Protein AF-A0A9X9S2Z8-F1 (afdb_monomer_lite)

Radius of gyration: 34.03 Å; chains: 1; bounding box: 82×49×113 Å

Secondary structure (DSSP, 8-state):
---------------------TTS-HHHHHHHHHHHHHHHHHHHHHHHHHHHHHHHHHHHHHHHHHHHHHHHHHHHHHHHHHHHHTT-SS--HHHHHHHHHHHHHHHHHHHHHHHHHHHHHHHHHHHHHHHHHHHHHHHTTTTT---TTTT-TTT-S-GGG-GGGTT--S----HHHHHHHHHHHHHHHHHHHHHHHHHHHHHHHHHHHHHHHHHHHHHHHHHH-

Structure (mmCIF, N/CA/C/O backbone):
data_AF-A0A9X9S2Z8-F1
#
_entry.id   AF-A0A9X9S2Z8-F1
#
loop_
_atom_site.group_PDB
_atom_site.id
_atom_site.type_symbol
_atom_site.label_atom_id
_atom_site.label_alt_id
_atom_site.label_comp_id
_atom_site.label_asym_id
_atom_site.label_entity_id
_atom_site.label_seq_id
_atom_site.pdbx_PDB_ins_code
_atom_site.Cartn_x
_atom_site.Cartn_y
_atom_site.Cartn_z
_atom_site.occupancy
_atom_site.B_iso_or_equiv
_atom_site.auth_seq_id
_atom_site.auth_comp_id
_atom_site.auth_asym_id
_atom_site.auth_atom_id
_atom_site.pdbx_PDB_model_num
ATOM 1 N N . MET A 1 1 ? -7.105 -31.505 -37.040 1.00 47.00 1 MET A N 1
ATOM 2 C CA . MET A 1 1 ? -7.197 -30.198 -37.727 1.00 47.00 1 MET A CA 1
ATOM 3 C C . MET A 1 1 ? -5.803 -29.619 -37.646 1.00 47.00 1 MET A C 1
ATOM 5 O O . MET A 1 1 ? -5.491 -28.872 -36.733 1.00 47.00 1 MET A O 1
ATOM 9 N N . ASP A 1 2 ? -4.960 -30.109 -38.546 1.00 48.25 2 ASP A N 1
ATOM 10 C CA . ASP A 1 2 ? -3.537 -29.812 -38.660 1.00 48.25 2 ASP A CA 1
ATOM 11 C C . ASP A 1 2 ? -3.385 -28.970 -39.917 1.00 48.25 2 ASP A C 1
ATOM 13 O O . ASP A 1 2 ? -3.722 -29.467 -40.989 1.00 48.25 2 ASP A O 1
ATOM 17 N N . ASN A 1 3 ? -2.986 -27.701 -39.797 1.00 45.53 3 ASN A N 1
ATOM 18 C CA . ASN A 1 3 ? -2.681 -26.850 -40.953 1.00 45.53 3 ASN A CA 1
ATOM 19 C C . ASN A 1 3 ? -2.000 -25.527 -40.550 1.00 45.53 3 ASN A C 1
ATOM 21 O O . ASN A 1 3 ? -2.479 -24.468 -40.920 1.00 45.53 3 ASN A O 1
ATOM 25 N N . GLU A 1 4 ? -0.869 -25.557 -39.839 1.00 45.44 4 GLU A N 1
ATOM 26 C CA . GLU A 1 4 ? -0.003 -24.364 -39.699 1.00 45.44 4 GLU A CA 1
ATOM 27 C C . GLU A 1 4 ? 1.489 -24.739 -39.668 1.00 45.44 4 GLU A C 1
ATOM 29 O O . GLU A 1 4 ? 2.222 -24.461 -38.725 1.00 45.44 4 GLU A O 1
ATOM 34 N N . SER A 1 5 ? 1.969 -25.404 -40.721 1.00 52.06 5 SER A N 1
ATOM 35 C CA . SER A 1 5 ? 3.407 -25.625 -40.931 1.00 52.06 5 SER A CA 1
ATOM 36 C C . SER A 1 5 ? 3.781 -25.492 -42.404 1.00 52.06 5 SER A C 1
ATOM 38 O O . SER A 1 5 ? 4.117 -26.467 -43.066 1.00 52.06 5 SER A O 1
ATOM 40 N N . LYS A 1 6 ? 3.685 -24.277 -42.960 1.00 51.69 6 LYS A N 1
ATOM 41 C CA . LYS A 1 6 ? 4.216 -23.957 -44.301 1.00 51.69 6 LYS A CA 1
ATOM 42 C C . LYS A 1 6 ? 4.227 -22.448 -44.552 1.00 51.69 6 LYS A C 1
ATOM 44 O O . LYS A 1 6 ? 3.388 -21.943 -45.284 1.00 51.69 6 LYS A O 1
ATOM 49 N N . GLN A 1 7 ? 5.187 -21.731 -43.969 1.00 44.47 7 GLN A N 1
ATOM 50 C CA . GLN A 1 7 ? 5.555 -20.391 -44.452 1.00 44.47 7 GLN A CA 1
ATOM 51 C C . GLN A 1 7 ? 6.954 -19.960 -43.985 1.00 44.47 7 GLN A C 1
ATOM 53 O O . GLN A 1 7 ? 7.169 -18.858 -43.503 1.00 44.47 7 GLN A O 1
ATOM 58 N N . GLU A 1 8 ? 7.938 -20.842 -44.155 1.00 46.03 8 GLU A N 1
ATOM 59 C CA . GLU A 1 8 ? 9.342 -20.511 -43.910 1.00 46.03 8 GLU A CA 1
ATOM 60 C C . GLU A 1 8 ? 10.192 -21.163 -45.007 1.00 46.03 8 GLU A C 1
ATOM 62 O O . GLU A 1 8 ? 10.616 -22.308 -44.875 1.00 46.03 8 GLU A O 1
ATOM 67 N N . LYS A 1 9 ? 10.298 -20.486 -46.164 1.00 50.69 9 LYS A N 1
ATOM 68 C CA . LYS A 1 9 ? 11.282 -20.713 -47.249 1.00 50.69 9 LYS A CA 1
ATOM 69 C C . LYS A 1 9 ? 10.928 -19.857 -48.472 1.00 50.69 9 LYS A C 1
ATOM 71 O O . LYS A 1 9 ? 10.283 -20.360 -49.383 1.00 50.69 9 LYS A O 1
ATOM 76 N N . SER A 1 10 ? 11.358 -18.592 -48.510 1.00 49.72 10 SER A N 1
ATOM 77 C CA . SER A 1 10 ? 11.636 -17.875 -49.776 1.00 49.72 10 SER A CA 1
ATOM 78 C C . SER A 1 10 ? 12.096 -16.430 -49.539 1.00 49.72 10 SER A C 1
ATOM 80 O O . SER A 1 10 ? 11.344 -15.500 -49.821 1.00 49.72 10 SER A O 1
ATOM 82 N N . THR A 1 11 ? 13.307 -16.195 -49.021 1.00 42.44 11 THR A N 1
ATOM 83 C CA . THR A 1 11 ? 13.980 -14.884 -49.205 1.00 42.44 11 THR A CA 1
ATOM 84 C C . THR A 1 11 ? 15.477 -14.952 -48.892 1.00 42.44 11 THR A C 1
ATOM 86 O O . THR A 1 11 ? 15.975 -14.272 -48.007 1.00 42.44 11 THR A O 1
ATOM 89 N N . ILE A 1 12 ? 16.217 -15.804 -49.605 1.00 47.66 12 ILE A N 1
ATOM 90 C CA . ILE A 1 12 ? 17.680 -15.679 -49.705 1.00 47.66 12 ILE A CA 1
ATOM 91 C C . ILE A 1 12 ? 18.062 -16.024 -51.144 1.00 47.66 12 ILE A C 1
ATOM 93 O O . ILE A 1 12 ? 18.226 -17.196 -51.464 1.00 47.66 12 ILE A O 1
ATOM 97 N N . GLN A 1 13 ? 18.108 -15.011 -52.010 1.00 47.75 13 GLN A N 1
ATOM 98 C CA . GLN A 1 13 ? 18.817 -14.990 -53.298 1.00 47.75 13 GLN A CA 1
ATOM 99 C C . GLN A 1 13 ? 18.667 -13.583 -53.900 1.00 47.75 13 GLN A C 1
ATOM 101 O O . GLN A 1 13 ? 17.544 -13.197 -54.198 1.00 47.75 13 GLN A O 1
ATOM 106 N N . LEU A 1 14 ? 19.793 -12.865 -53.999 1.00 39.81 14 LEU A N 1
ATOM 107 C CA . LEU A 1 14 ? 20.109 -11.521 -54.540 1.00 39.81 14 LEU A CA 1
ATOM 108 C C . LEU A 1 14 ? 21.011 -10.876 -53.463 1.00 39.81 14 LEU A C 1
ATOM 110 O O . LEU A 1 14 ? 20.556 -10.675 -52.345 1.00 39.81 14 LEU A O 1
ATOM 114 N N . ASP A 1 15 ? 22.311 -10.646 -53.618 1.00 41.38 15 ASP A N 1
ATOM 115 C CA . ASP A 1 15 ? 23.074 -10.249 -54.795 1.00 41.38 15 ASP A CA 1
ATOM 116 C C . ASP A 1 15 ? 24.540 -10.705 -54.663 1.00 41.38 15 ASP A C 1
ATOM 118 O O . ASP A 1 15 ? 25.293 -10.205 -53.827 1.00 41.38 15 ASP A O 1
ATOM 122 N N . GLU A 1 16 ? 24.963 -11.626 -55.528 1.00 45.56 16 GLU A N 1
ATOM 123 C CA . GLU A 1 16 ? 26.367 -11.812 -55.903 1.00 45.56 16 GLU A CA 1
ATOM 124 C C . GLU A 1 16 ? 26.582 -11.064 -57.218 1.00 45.56 16 GLU A C 1
ATOM 126 O O . GLU A 1 16 ? 26.285 -11.599 -58.282 1.00 45.56 16 GLU A O 1
ATOM 131 N N . ASN A 1 17 ? 27.035 -9.812 -57.153 1.00 48.28 17 ASN A N 1
ATOM 132 C CA . ASN A 1 17 ? 27.810 -9.169 -58.220 1.00 48.28 17 ASN A CA 1
ATOM 133 C C . ASN A 1 17 ? 28.131 -7.732 -57.829 1.00 48.28 17 ASN A C 1
ATOM 135 O O . ASN A 1 17 ? 27.389 -6.836 -58.196 1.00 48.28 17 ASN A O 1
ATOM 139 N N . LEU A 1 18 ? 29.239 -7.512 -57.121 1.00 40.69 18 LEU A N 1
ATOM 140 C CA . LEU A 1 18 ? 29.988 -6.249 -57.133 1.00 40.69 18 LEU A CA 1
ATOM 141 C C . LEU A 1 18 ? 31.383 -6.506 -56.524 1.00 40.69 18 LEU A C 1
ATOM 143 O O . LEU A 1 18 ? 31.675 -6.136 -55.392 1.00 40.69 18 LEU A O 1
ATOM 147 N N . MET A 1 19 ? 32.260 -7.154 -57.292 1.00 38.62 19 MET A N 1
ATOM 148 C CA . MET A 1 19 ? 33.712 -7.040 -57.119 1.00 38.62 19 MET A CA 1
ATOM 149 C C . MET A 1 19 ? 34.302 -6.480 -58.409 1.00 38.62 19 MET A C 1
ATOM 151 O O . MET A 1 19 ? 34.213 -7.123 -59.451 1.00 38.62 19 MET A O 1
ATOM 155 N N . ASN A 1 20 ? 34.871 -5.275 -58.328 1.00 43.66 20 ASN A N 1
ATOM 156 C CA . ASN A 1 20 ? 36.088 -4.879 -59.045 1.00 43.66 20 ASN A CA 1
ATOM 157 C C . ASN A 1 20 ? 36.453 -3.433 -58.684 1.00 43.66 20 ASN A C 1
ATOM 159 O O . ASN A 1 20 ? 36.027 -2.496 -59.356 1.00 43.66 20 ASN A O 1
ATOM 163 N N . ASN A 1 21 ? 37.247 -3.249 -57.621 1.00 43.00 21 ASN A N 1
ATOM 164 C CA . ASN A 1 21 ? 38.072 -2.044 -57.448 1.00 43.00 21 ASN A CA 1
ATOM 165 C C . ASN A 1 21 ? 39.192 -2.246 -56.399 1.00 43.00 21 ASN A C 1
ATOM 167 O O . ASN A 1 21 ? 39.299 -1.514 -55.418 1.00 43.00 21 ASN A O 1
ATOM 171 N N . ASP A 1 22 ? 40.044 -3.257 -56.600 1.00 52.00 22 ASP A N 1
ATOM 172 C CA . ASP A 1 22 ? 40.926 -3.787 -55.541 1.00 52.00 22 ASP A CA 1
ATOM 173 C C . ASP A 1 22 ? 42.343 -3.202 -55.437 1.00 52.00 22 ASP A C 1
ATOM 175 O O . ASP A 1 22 ? 43.138 -3.686 -54.633 1.00 52.00 22 ASP A O 1
ATOM 179 N N . TYR A 1 23 ? 42.702 -2.143 -56.167 1.00 44.31 23 TYR A N 1
ATOM 180 C CA . TYR A 1 23 ? 44.107 -1.686 -56.157 1.00 44.31 23 TYR A CA 1
ATOM 181 C C . TYR A 1 23 ? 44.385 -0.250 -55.706 1.00 44.31 23 TYR A C 1
ATOM 183 O O . TYR A 1 23 ? 45.540 0.165 -55.714 1.00 44.31 23 TYR A O 1
ATOM 191 N N . PHE A 1 24 ? 43.388 0.467 -55.177 1.00 43.38 24 PHE A N 1
ATOM 192 C CA . PHE A 1 24 ? 43.613 1.769 -54.519 1.00 43.38 24 PHE A CA 1
ATOM 193 C C . PHE A 1 24 ? 43.073 1.881 -53.083 1.00 43.38 24 PHE A C 1
ATOM 195 O O . PHE A 1 24 ? 43.218 2.930 -52.459 1.00 43.38 24 PHE A O 1
ATOM 202 N N . GLN A 1 25 ? 42.493 0.815 -52.519 1.00 46.91 25 GLN A N 1
ATOM 203 C CA . GLN A 1 25 ? 41.881 0.866 -51.188 1.00 46.91 25 GLN A CA 1
ATOM 204 C C . GLN A 1 25 ? 42.727 0.278 -50.042 1.00 46.91 25 GLN A C 1
ATOM 206 O O . GLN A 1 25 ? 42.375 0.486 -48.886 1.00 46.91 25 GLN A O 1
ATOM 211 N N . ASN A 1 26 ? 43.847 -0.407 -50.282 1.00 46.69 26 ASN A N 1
ATOM 212 C CA . ASN A 1 26 ? 44.437 -1.267 -49.240 1.00 46.69 26 ASN A CA 1
ATOM 213 C C . ASN A 1 26 ? 45.046 -0.539 -48.018 1.00 46.69 26 ASN A C 1
ATOM 215 O O . ASN A 1 26 ? 45.001 -1.092 -46.918 1.00 46.69 26 ASN A O 1
ATOM 219 N N . ASP A 1 27 ? 45.487 0.718 -48.140 1.00 46.50 27 ASP A N 1
ATOM 220 C CA . ASP A 1 27 ? 45.980 1.493 -46.983 1.00 46.50 27 ASP A CA 1
ATOM 221 C C . ASP A 1 27 ? 44.885 2.316 -46.275 1.00 46.50 27 ASP A C 1
ATOM 223 O O . ASP A 1 27 ? 44.984 2.591 -45.076 1.00 46.50 27 ASP A O 1
ATOM 227 N N . LEU A 1 28 ? 43.779 2.625 -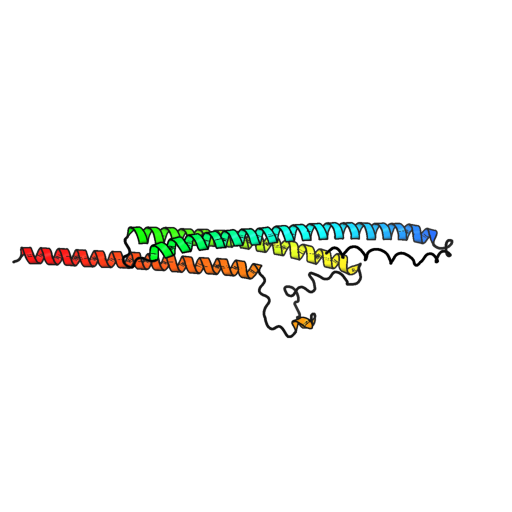46.964 1.00 47.78 28 LEU A N 1
ATOM 228 C CA . LEU A 1 28 ? 42.570 3.181 -46.341 1.00 47.78 28 LEU A CA 1
ATOM 229 C C . LEU A 1 28 ? 41.717 2.083 -45.690 1.00 47.78 28 LEU A C 1
ATOM 231 O O . LEU A 1 28 ? 41.154 2.320 -44.627 1.00 47.78 28 LEU A O 1
ATOM 235 N N . ILE A 1 29 ? 4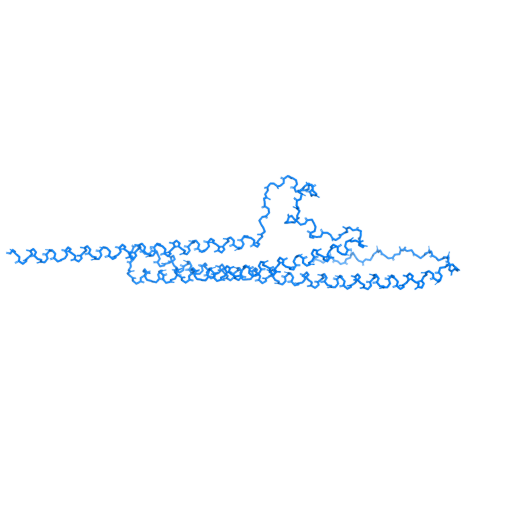1.682 0.865 -46.242 1.00 49.81 29 ILE A N 1
ATOM 236 C CA . ILE A 1 29 ? 41.010 -0.309 -45.664 1.00 49.81 29 ILE A CA 1
ATOM 237 C C . ILE A 1 29 ? 41.694 -0.742 -44.372 1.00 49.81 29 ILE A C 1
ATOM 239 O O . ILE A 1 29 ? 41.006 -1.151 -43.448 1.00 49.81 29 ILE A O 1
ATOM 243 N N . LYS A 1 30 ? 43.018 -0.639 -44.227 1.00 47.28 30 LYS A N 1
ATOM 244 C CA . LYS A 1 30 ? 43.685 -1.071 -42.983 1.00 47.28 30 LYS A CA 1
ATOM 245 C C . LYS A 1 30 ? 43.417 -0.141 -41.793 1.00 47.28 30 LYS A C 1
ATOM 247 O O . LYS A 1 30 ? 43.288 -0.612 -40.666 1.00 47.28 30 LYS A O 1
ATOM 252 N N . ASN A 1 31 ? 43.266 1.162 -42.042 1.00 45.75 31 ASN A N 1
ATOM 253 C CA . ASN A 1 31 ? 42.862 2.122 -41.011 1.00 45.75 31 ASN A CA 1
ATOM 254 C C . ASN A 1 31 ? 41.336 2.161 -40.821 1.00 45.75 31 ASN A C 1
ATOM 256 O O . ASN A 1 31 ? 40.876 2.218 -39.682 1.00 45.75 31 ASN A O 1
ATOM 260 N N . ASN A 1 32 ? 40.545 2.024 -41.892 1.00 46.62 32 ASN A N 1
ATOM 261 C CA . ASN A 1 32 ? 39.085 1.940 -41.798 1.00 46.62 32 ASN A CA 1
ATOM 262 C C . ASN A 1 32 ? 38.604 0.611 -41.208 1.00 46.62 32 ASN A C 1
ATOM 264 O O . ASN A 1 32 ? 37.661 0.637 -40.438 1.00 46.62 32 ASN A O 1
ATOM 268 N N . SER A 1 33 ? 39.253 -0.528 -41.466 1.00 52.69 33 SER A N 1
ATOM 269 C CA . SER A 1 33 ? 38.910 -1.815 -40.828 1.00 52.69 33 SER A CA 1
ATOM 270 C C . SER A 1 33 ? 39.125 -1.758 -39.322 1.00 52.69 33 SER A C 1
ATOM 272 O O . SER A 1 33 ? 38.253 -2.174 -38.574 1.00 52.69 33 SER A O 1
ATOM 274 N N . LYS A 1 34 ? 40.213 -1.133 -38.856 1.00 54.53 34 LYS A N 1
ATOM 275 C CA . LYS A 1 34 ? 40.450 -0.936 -37.421 1.00 54.53 34 LYS A CA 1
ATOM 276 C C . LYS A 1 34 ? 39.435 0.028 -36.790 1.00 54.53 34 LYS A C 1
ATOM 278 O O . LYS A 1 34 ? 39.007 -0.199 -35.664 1.00 54.53 34 LYS A O 1
ATOM 283 N N . ILE A 1 35 ? 39.020 1.083 -37.498 1.00 58.78 35 ILE A N 1
ATOM 284 C CA . ILE A 1 35 ? 37.979 2.023 -37.036 1.00 58.78 35 ILE A CA 1
ATOM 285 C C . ILE A 1 35 ? 36.582 1.370 -37.052 1.00 58.78 35 ILE A C 1
ATOM 287 O O . ILE A 1 35 ? 35.794 1.601 -36.135 1.00 58.78 35 ILE A O 1
ATOM 291 N N . VAL A 1 36 ? 36.286 0.528 -38.046 1.00 59.25 36 VAL A N 1
ATOM 292 C CA . VAL A 1 36 ? 35.045 -0.257 -38.162 1.00 59.25 36 VAL A CA 1
ATOM 293 C C . VAL A 1 36 ? 34.985 -1.344 -37.085 1.00 59.25 36 VAL A C 1
ATOM 295 O O . VAL A 1 36 ? 33.959 -1.475 -36.428 1.00 59.25 36 VAL A O 1
ATOM 298 N N . ASP A 1 37 ? 36.090 -2.031 -36.796 1.00 61.75 37 ASP A N 1
ATOM 299 C CA . ASP A 1 37 ? 36.166 -3.011 -35.705 1.00 61.75 37 ASP A CA 1
ATOM 300 C C . ASP A 1 37 ? 35.973 -2.352 -34.332 1.00 61.75 37 ASP A C 1
ATOM 302 O O . ASP A 1 37 ? 35.264 -2.880 -33.474 1.00 61.75 37 ASP A O 1
ATOM 306 N N . ILE A 1 38 ? 36.553 -1.165 -34.107 1.00 61.09 38 ILE A N 1
ATOM 307 C CA . ILE A 1 38 ? 36.364 -0.414 -32.855 1.00 61.09 38 ILE A CA 1
ATOM 308 C C . ILE A 1 38 ? 34.920 0.104 -32.739 1.00 61.09 38 ILE A C 1
ATOM 310 O O . ILE A 1 38 ? 34.354 0.106 -31.643 1.00 61.09 38 ILE A O 1
ATOM 314 N N . SER A 1 39 ? 34.294 0.534 -33.840 1.00 63.09 39 SER A N 1
ATOM 315 C CA . SER A 1 39 ? 32.918 1.046 -33.819 1.00 63.09 39 SER A CA 1
ATOM 316 C C . SER A 1 39 ? 31.880 -0.065 -33.625 1.00 63.09 39 SER A C 1
ATOM 318 O O . SER A 1 39 ? 30.961 0.123 -32.821 1.00 63.09 39 SER A O 1
ATOM 320 N N . GLN A 1 40 ? 32.070 -1.228 -34.261 1.00 64.31 40 GLN A N 1
ATOM 321 C CA . GLN A 1 40 ? 31.223 -2.415 -34.107 1.00 64.31 40 GLN A CA 1
ATOM 322 C C . GLN A 1 40 ? 31.388 -3.070 -32.735 1.00 64.31 40 GLN A C 1
ATOM 324 O O . GLN A 1 40 ? 30.388 -3.411 -32.104 1.00 64.31 40 GLN A O 1
ATOM 329 N N . LYS A 1 41 ? 32.621 -3.187 -32.222 1.00 71.00 41 LYS A N 1
ATOM 330 C CA . LYS A 1 41 ? 32.866 -3.708 -30.870 1.00 71.00 41 LYS A CA 1
ATOM 331 C C . LYS A 1 41 ? 32.174 -2.850 -29.812 1.00 71.00 41 LYS A C 1
ATOM 333 O O . LYS A 1 41 ? 31.414 -3.375 -29.007 1.00 71.00 41 LYS A O 1
ATOM 338 N N . ASN A 1 42 ? 32.344 -1.528 -29.884 1.00 71.88 42 ASN A N 1
ATOM 339 C CA . ASN A 1 42 ? 31.673 -0.611 -28.965 1.00 71.88 42 ASN A CA 1
ATOM 340 C C . ASN A 1 42 ? 30.143 -0.699 -29.083 1.00 71.88 42 ASN A C 1
ATOM 342 O O . ASN A 1 42 ? 29.457 -0.687 -28.069 1.00 71.88 42 ASN A O 1
ATOM 346 N N . TYR A 1 43 ? 29.589 -0.801 -30.298 1.00 68.62 43 TYR A N 1
ATOM 347 C CA . TYR A 1 43 ? 28.142 -0.964 -30.496 1.00 68.62 43 TYR A CA 1
ATOM 348 C C . TYR A 1 43 ? 27.613 -2.257 -29.862 1.00 68.62 43 TYR A C 1
ATOM 350 O O . TYR A 1 43 ? 26.616 -2.220 -29.141 1.00 68.62 43 TYR A O 1
ATOM 358 N N . ASN A 1 44 ? 28.304 -3.381 -30.069 1.00 76.69 44 ASN A N 1
ATOM 359 C CA . ASN A 1 44 ? 27.936 -4.659 -29.464 1.00 76.69 44 ASN A CA 1
ATOM 360 C C . ASN A 1 44 ? 27.987 -4.593 -27.929 1.00 76.69 44 ASN A C 1
ATOM 362 O O . ASN A 1 44 ? 27.070 -5.084 -27.271 1.00 76.69 44 ASN A O 1
ATOM 366 N N . ASP A 1 45 ? 28.985 -3.914 -27.359 1.00 80.12 45 ASP A N 1
ATOM 367 C CA . ASP A 1 45 ? 29.097 -3.711 -25.910 1.00 80.12 45 ASP A CA 1
ATOM 368 C C . ASP A 1 45 ? 27.943 -2.847 -25.354 1.00 80.12 45 ASP A C 1
ATOM 370 O O . ASP A 1 45 ? 27.374 -3.159 -24.300 1.00 80.12 45 ASP A O 1
ATOM 374 N N . TYR A 1 46 ? 27.532 -1.791 -26.073 1.00 78.75 46 TYR A N 1
ATOM 375 C CA . TYR A 1 46 ? 26.366 -0.976 -25.701 1.00 78.75 46 TYR A CA 1
ATOM 376 C C . TYR A 1 46 ? 25.057 -1.756 -25.796 1.00 78.75 46 TYR A C 1
ATOM 378 O O . TYR A 1 46 ? 24.210 -1.621 -24.913 1.00 78.75 46 TYR A O 1
ATOM 386 N N . ARG A 1 47 ? 24.897 -2.593 -26.825 1.00 77.44 47 ARG A N 1
ATOM 387 C CA . ARG A 1 47 ? 23.705 -3.427 -27.005 1.00 77.44 47 ARG A CA 1
ATOM 388 C C . ARG A 1 47 ? 23.581 -4.488 -25.914 1.00 77.44 47 ARG A C 1
ATOM 390 O O . ARG A 1 47 ? 22.523 -4.607 -25.307 1.00 77.44 47 ARG A O 1
ATOM 397 N N . LEU A 1 48 ? 24.672 -5.185 -25.588 1.00 83.44 48 LEU A N 1
ATOM 398 C CA . LEU A 1 48 ? 24.702 -6.134 -24.468 1.00 83.44 48 LEU A CA 1
ATOM 399 C C . LEU A 1 48 ? 24.372 -5.446 -23.137 1.00 83.44 48 LEU A C 1
ATOM 401 O O . LEU A 1 48 ? 23.599 -5.969 -22.334 1.00 83.44 48 LEU A O 1
ATOM 405 N N . SER A 1 49 ? 24.924 -4.250 -22.918 1.00 82.56 49 SER A N 1
ATOM 406 C CA . SER A 1 49 ? 24.615 -3.443 -21.734 1.00 82.56 49 SER A CA 1
ATOM 407 C C . SER A 1 49 ? 23.138 -3.046 -21.693 1.00 82.56 49 SER A C 1
ATOM 409 O O . SER A 1 49 ? 22.505 -3.142 -20.643 1.00 82.56 49 SER A O 1
ATOM 411 N N . TYR A 1 50 ? 22.575 -2.628 -22.828 1.00 84.38 50 TYR A N 1
ATOM 412 C CA . TYR A 1 50 ? 21.164 -2.277 -22.956 1.00 84.38 50 TYR A CA 1
ATOM 413 C C . TYR A 1 50 ? 20.258 -3.458 -22.593 1.00 84.38 50 TYR A C 1
ATOM 415 O O . TYR A 1 50 ? 19.422 -3.326 -21.699 1.00 84.38 50 TYR A O 1
ATOM 423 N N . ASP A 1 51 ? 20.481 -4.627 -23.198 1.00 83.00 51 ASP A N 1
ATOM 424 C CA . ASP A 1 51 ? 19.695 -5.837 -22.937 1.00 83.00 51 ASP A CA 1
ATOM 425 C C . ASP A 1 51 ? 19.760 -6.244 -21.454 1.00 83.00 51 ASP A C 1
ATOM 427 O O . ASP A 1 51 ? 18.740 -6.578 -20.837 1.00 83.00 51 ASP A O 1
ATOM 431 N N . TYR A 1 52 ? 20.943 -6.133 -20.842 1.00 87.50 52 TYR A N 1
ATOM 432 C CA . TYR A 1 52 ? 21.132 -6.376 -19.414 1.00 87.50 52 TYR A CA 1
ATOM 433 C C . TYR A 1 52 ? 20.328 -5.402 -18.536 1.00 87.50 52 TYR A C 1
ATOM 435 O O . TYR A 1 52 ? 19.628 -5.826 -17.612 1.00 87.50 52 TYR A O 1
ATOM 443 N N . TYR A 1 53 ? 20.362 -4.098 -18.823 1.00 87.00 53 TYR A N 1
ATOM 444 C CA . TYR A 1 53 ? 19.593 -3.116 -18.053 1.00 87.00 53 TYR A CA 1
ATOM 445 C C . TYR A 1 53 ? 18.081 -3.239 -18.273 1.00 87.00 53 TYR A C 1
ATOM 447 O O . TYR A 1 53 ? 17.316 -3.058 -17.323 1.00 87.00 53 TYR A O 1
ATOM 455 N N . VAL A 1 54 ? 17.629 -3.601 -19.479 1.00 87.00 54 VAL A N 1
ATOM 456 C CA . VAL A 1 54 ? 16.216 -3.918 -19.743 1.00 87.00 54 VAL A CA 1
ATOM 457 C C . VAL A 1 54 ? 15.780 -5.104 -18.886 1.00 87.00 54 VAL A C 1
ATOM 459 O O . VAL A 1 54 ? 14.709 -5.064 -18.269 1.00 87.00 54 VAL A O 1
ATOM 462 N N . HIS A 1 55 ? 16.618 -6.140 -18.794 1.00 88.50 55 HIS A N 1
ATOM 463 C CA . HIS A 1 55 ? 16.362 -7.279 -17.923 1.00 88.50 55 HIS A CA 1
ATOM 464 C C . HIS A 1 55 ? 16.251 -6.855 -16.450 1.00 88.50 55 HIS A C 1
ATOM 466 O O . HIS A 1 55 ? 15.245 -7.165 -15.808 1.00 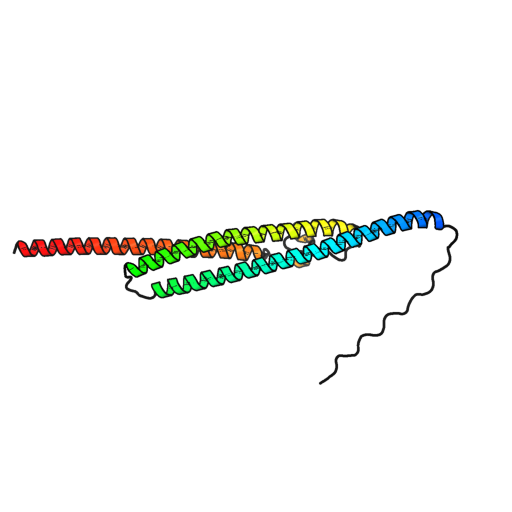88.50 55 HIS A O 1
ATOM 472 N N . LEU A 1 56 ? 17.212 -6.083 -15.929 1.00 89.69 56 LEU A N 1
ATOM 473 C CA . LEU A 1 56 ? 17.175 -5.574 -14.551 1.00 89.69 56 LEU A CA 1
ATOM 474 C C . LEU A 1 56 ? 15.926 -4.729 -14.269 1.00 89.69 56 LEU A C 1
ATOM 476 O O . LEU A 1 56 ? 15.243 -4.954 -13.269 1.00 89.69 56 LEU A O 1
ATOM 480 N N . ARG A 1 57 ? 15.566 -3.813 -15.177 1.00 89.62 57 ARG A N 1
ATOM 481 C CA . ARG A 1 57 ? 14.336 -3.011 -15.078 1.00 89.62 57 ARG A CA 1
ATOM 482 C C . ARG A 1 57 ? 13.098 -3.903 -14.971 1.00 89.62 57 ARG A C 1
ATOM 484 O O . ARG A 1 57 ? 12.219 -3.649 -14.149 1.00 89.62 57 ARG A O 1
ATOM 491 N N . ASN A 1 58 ? 13.012 -4.945 -15.798 1.00 88.00 58 ASN A N 1
ATOM 492 C CA . ASN A 1 58 ? 11.890 -5.885 -15.784 1.00 88.00 58 ASN A CA 1
ATOM 493 C C . ASN A 1 58 ? 11.810 -6.678 -14.480 1.00 88.00 58 ASN A C 1
ATOM 495 O O . ASN A 1 58 ? 10.710 -6.891 -13.966 1.00 88.00 58 ASN A O 1
ATOM 499 N N . VAL A 1 59 ? 12.953 -7.105 -13.941 1.00 92.25 59 VAL A N 1
ATOM 500 C CA . VAL A 1 59 ? 13.021 -7.786 -12.644 1.00 92.25 59 VAL A CA 1
ATOM 501 C C . VAL A 1 59 ? 12.538 -6.858 -11.528 1.00 92.25 59 VAL A C 1
ATOM 503 O O . VAL A 1 59 ? 11.649 -7.246 -10.772 1.00 92.25 59 VAL A O 1
ATOM 506 N N . GLU A 1 60 ? 13.025 -5.617 -11.468 1.00 91.81 60 GLU A N 1
ATOM 507 C CA . GLU A 1 60 ? 12.581 -4.639 -10.465 1.00 91.81 60 GLU A CA 1
ATOM 508 C C . GLU A 1 60 ? 11.089 -4.317 -10.579 1.00 91.81 60 GLU A C 1
ATOM 510 O O . GLU A 1 60 ? 10.380 -4.264 -9.572 1.00 91.81 60 GLU A O 1
ATOM 515 N N . HIS A 1 61 ? 10.572 -4.178 -11.802 1.00 89.62 61 HIS A N 1
ATOM 516 C CA . HIS A 1 61 ? 9.146 -3.957 -12.018 1.00 89.62 61 HIS A CA 1
ATOM 517 C C . HIS A 1 61 ? 8.297 -5.139 -11.521 1.00 89.62 61 HIS A C 1
ATOM 519 O O . HIS A 1 61 ? 7.295 -4.937 -10.832 1.00 89.62 61 HIS A O 1
ATOM 525 N N . LYS A 1 62 ? 8.717 -6.381 -11.801 1.00 92.00 62 LYS A N 1
ATOM 526 C CA . LYS A 1 62 ? 8.053 -7.590 -11.281 1.00 92.00 62 LYS A CA 1
ATOM 527 C C . LYS A 1 62 ? 8.096 -7.645 -9.753 1.00 92.00 62 LYS A C 1
ATOM 529 O O . LYS A 1 62 ? 7.081 -7.953 -9.127 1.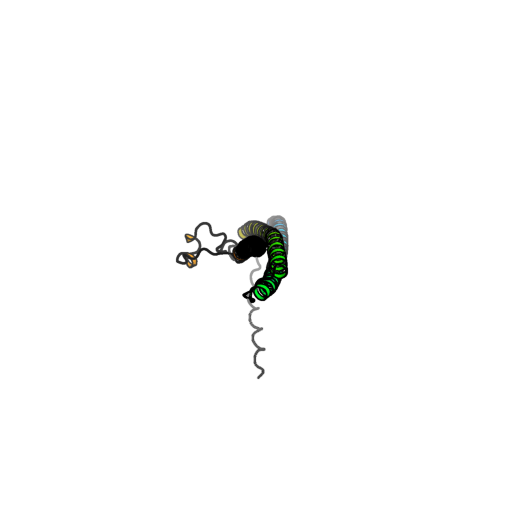00 92.00 62 LYS A O 1
ATOM 534 N N . LEU A 1 63 ? 9.235 -7.309 -9.144 1.00 93.88 63 LEU A N 1
ATOM 535 C CA . LEU A 1 63 ? 9.369 -7.239 -7.687 1.00 93.88 63 LEU A CA 1
ATOM 536 C C . LEU A 1 63 ? 8.448 -6.174 -7.085 1.00 93.88 63 LEU A C 1
ATOM 538 O O . LEU A 1 63 ? 7.806 -6.436 -6.069 1.00 93.88 63 LEU A O 1
ATOM 542 N N . LEU A 1 64 ? 8.334 -5.002 -7.715 1.00 92.44 64 LEU A N 1
ATOM 543 C CA . LEU A 1 64 ? 7.409 -3.949 -7.297 1.00 92.44 64 LEU A CA 1
ATOM 544 C C . LEU A 1 64 ? 5.954 -4.445 -7.322 1.00 92.44 64 LEU A C 1
ATOM 546 O O . LEU A 1 64 ? 5.277 -4.359 -6.300 1.00 92.44 64 LEU A O 1
ATOM 550 N N . MET A 1 65 ? 5.508 -5.048 -8.430 1.00 92.88 65 MET A N 1
ATOM 551 C CA . MET A 1 65 ? 4.161 -5.632 -8.556 1.00 92.88 65 MET A CA 1
ATOM 552 C C . MET A 1 65 ? 3.885 -6.703 -7.493 1.00 92.88 65 MET A C 1
ATOM 554 O O . MET A 1 65 ? 2.811 -6.729 -6.886 1.00 92.88 65 MET A O 1
ATOM 558 N N . SER A 1 66 ? 4.862 -7.577 -7.232 1.00 96.38 66 SER A N 1
ATOM 559 C CA . SER A 1 66 ? 4.751 -8.611 -6.200 1.00 96.38 66 SER A CA 1
ATOM 560 C C . SER A 1 66 ? 4.608 -8.000 -4.805 1.00 96.38 66 SER A C 1
ATOM 562 O O . SER A 1 66 ? 3.742 -8.421 -4.039 1.00 96.38 66 SER A O 1
ATOM 564 N N . ARG A 1 67 ? 5.420 -6.988 -4.469 1.00 95.44 67 ARG A N 1
ATOM 565 C CA . ARG A 1 67 ? 5.351 -6.275 -3.180 1.00 95.44 67 ARG A CA 1
ATOM 566 C C . ARG A 1 67 ? 4.000 -5.583 -3.004 1.00 95.44 67 ARG A C 1
ATOM 568 O O . ARG A 1 67 ? 3.410 -5.685 -1.932 1.00 95.44 67 ARG A O 1
ATOM 575 N N . THR A 1 68 ? 3.479 -4.943 -4.051 1.00 95.81 68 THR A N 1
ATOM 576 C CA . THR A 1 68 ? 2.140 -4.335 -4.044 1.00 95.81 68 THR A CA 1
ATOM 577 C C . THR A 1 68 ? 1.041 -5.377 -3.843 1.00 95.81 68 THR A C 1
ATOM 579 O O . THR A 1 68 ? 0.112 -5.140 -3.079 1.00 95.81 68 THR A O 1
ATOM 582 N N . SER A 1 69 ? 1.147 -6.545 -4.476 1.00 96.94 69 SER A N 1
ATOM 583 C CA . SER A 1 69 ? 0.149 -7.613 -4.325 1.00 96.94 69 SER A CA 1
ATOM 584 C C . SER A 1 69 ? 0.102 -8.137 -2.887 1.00 96.94 69 SER A C 1
ATOM 586 O O . SER A 1 69 ? -0.975 -8.254 -2.305 1.00 96.94 69 SER A O 1
ATOM 588 N N . VAL A 1 70 ? 1.272 -8.367 -2.276 1.00 97.62 70 VAL A N 1
ATOM 589 C CA . VAL A 1 70 ? 1.385 -8.747 -0.856 1.00 97.62 70 VAL A CA 1
ATOM 590 C C . VAL A 1 70 ? 0.823 -7.650 0.051 1.00 97.62 70 VAL A C 1
ATOM 592 O O . VAL A 1 70 ? 0.081 -7.944 0.986 1.00 97.62 70 VAL A O 1
ATOM 595 N N . PHE A 1 71 ? 1.131 -6.385 -0.242 1.00 97.38 71 PHE A N 1
ATOM 596 C CA . PHE A 1 71 ? 0.608 -5.235 0.490 1.00 97.38 71 PHE A CA 1
ATOM 597 C C . PHE A 1 71 ? -0.925 -5.178 0.474 1.00 97.38 71 PHE A C 1
ATOM 599 O O . PHE A 1 71 ? -1.539 -5.047 1.535 1.00 97.38 71 PHE A O 1
ATOM 606 N N . ILE A 1 72 ? -1.542 -5.303 -0.707 1.00 97.88 72 ILE A N 1
ATOM 607 C CA . ILE A 1 72 ? -3.002 -5.308 -0.865 1.00 97.88 72 ILE A CA 1
ATOM 608 C C . ILE A 1 72 ? -3.598 -6.483 -0.098 1.00 97.88 72 ILE A C 1
ATOM 610 O O . ILE A 1 72 ? -4.497 -6.280 0.709 1.00 97.88 72 ILE A O 1
ATOM 614 N N . PHE A 1 73 ? -3.058 -7.689 -0.287 1.00 98.25 73 PHE A N 1
ATOM 615 C CA . PHE A 1 73 ? -3.540 -8.889 0.390 1.00 98.25 73 PHE A CA 1
ATOM 616 C C . PHE A 1 73 ? -3.545 -8.734 1.917 1.00 98.25 73 PHE A C 1
ATOM 618 O O . PHE A 1 73 ? -4.570 -8.970 2.556 1.00 98.25 73 PHE A O 1
ATOM 625 N N . LEU A 1 74 ? -2.430 -8.280 2.501 1.00 97.69 74 LEU A N 1
ATOM 626 C CA . LEU A 1 74 ? -2.323 -8.074 3.946 1.00 97.69 74 LEU A CA 1
ATOM 627 C C . LEU A 1 74 ? -3.316 -7.021 4.448 1.00 97.69 74 LEU A C 1
ATOM 629 O O . LEU A 1 74 ? -3.980 -7.244 5.459 1.00 97.69 74 LEU A O 1
ATOM 633 N N . ASN A 1 75 ? -3.459 -5.897 3.743 1.00 97.75 75 ASN A N 1
ATOM 634 C CA . ASN A 1 75 ? -4.399 -4.852 4.146 1.00 97.75 75 ASN A CA 1
ATOM 635 C C . ASN A 1 75 ? -5.853 -5.295 4.019 1.00 97.75 75 ASN A C 1
ATOM 637 O O . ASN A 1 75 ? -6.641 -5.045 4.925 1.00 97.75 75 ASN A O 1
ATOM 641 N N . SER A 1 76 ? -6.211 -5.988 2.940 1.00 98.12 76 SER A N 1
ATOM 642 C CA . SER A 1 76 ? -7.549 -6.549 2.758 1.00 98.12 76 SER A CA 1
ATOM 643 C C . SER A 1 76 ? -7.882 -7.575 3.841 1.00 98.12 76 SER A C 1
ATOM 645 O O . SER A 1 76 ? -8.980 -7.533 4.392 1.00 98.12 76 SER A O 1
ATOM 647 N N . ALA A 1 77 ? -6.936 -8.449 4.199 1.00 98.06 77 ALA A N 1
ATOM 648 C CA . ALA A 1 77 ? -7.119 -9.413 5.280 1.00 98.06 77 ALA A CA 1
ATOM 649 C C . ALA A 1 77 ? -7.327 -8.715 6.636 1.00 98.06 77 ALA A C 1
ATOM 651 O O . ALA A 1 77 ? -8.279 -9.026 7.353 1.00 98.06 77 ALA A O 1
ATOM 652 N N . LEU A 1 78 ? -6.484 -7.730 6.965 1.00 97.62 78 LEU A N 1
ATOM 653 C CA . LEU A 1 78 ? -6.600 -6.961 8.207 1.00 97.62 78 LEU A CA 1
ATOM 654 C C . LEU A 1 78 ? -7.906 -6.159 8.272 1.00 97.62 78 LEU A C 1
ATOM 656 O O . LEU A 1 78 ? -8.557 -6.147 9.316 1.00 97.62 78 LEU A O 1
ATOM 660 N N . LEU A 1 79 ? -8.316 -5.523 7.171 1.00 97.81 79 LEU A N 1
ATOM 661 C CA . LEU A 1 79 ? -9.597 -4.818 7.092 1.00 97.81 79 LEU A CA 1
ATOM 662 C C . LEU A 1 79 ? -10.773 -5.779 7.251 1.00 97.81 79 LEU A C 1
ATOM 664 O O . LEU A 1 79 ? -11.699 -5.463 7.989 1.00 97.81 79 LEU A O 1
ATOM 668 N N . GLY A 1 80 ? -10.730 -6.956 6.623 1.00 97.62 80 GLY A N 1
ATOM 669 C CA . GLY A 1 80 ? -11.767 -7.978 6.776 1.00 97.62 80 GLY A CA 1
ATOM 670 C C . GLY A 1 80 ? -11.958 -8.399 8.235 1.00 97.62 80 GLY A C 1
ATOM 671 O O . GLY A 1 80 ? -13.090 -8.455 8.717 1.00 97.62 80 GLY A O 1
ATOM 672 N N . ILE A 1 81 ? -10.858 -8.609 8.966 1.00 96.19 81 ILE A N 1
ATOM 673 C CA . ILE A 1 81 ? -10.896 -8.904 10.406 1.00 96.19 81 ILE A CA 1
ATOM 674 C C . ILE A 1 81 ? -11.488 -7.719 11.182 1.00 96.19 81 ILE A C 1
ATOM 676 O O . ILE A 1 81 ? -12.394 -7.909 11.991 1.00 96.19 81 ILE A O 1
ATOM 680 N N . ASN A 1 82 ? -11.018 -6.496 10.921 1.00 95.00 82 ASN A N 1
ATOM 681 C CA . ASN A 1 82 ? -11.460 -5.300 11.641 1.00 95.00 82 ASN A CA 1
ATOM 682 C C . ASN A 1 82 ? -12.962 -5.020 11.419 1.00 95.00 82 ASN A C 1
ATOM 684 O O . ASN A 1 82 ? -13.716 -4.876 12.380 1.00 95.00 82 ASN A O 1
ATOM 688 N N . PHE A 1 83 ? -13.437 -5.078 10.171 1.00 95.38 83 PHE A N 1
ATOM 689 C CA . PHE A 1 83 ? -14.859 -4.937 9.845 1.00 95.38 83 PHE A CA 1
ATOM 690 C C . PHE A 1 83 ? -15.718 -6.062 10.426 1.00 95.38 83 PHE A C 1
ATOM 692 O O . PHE A 1 83 ? -16.834 -5.802 10.875 1.00 95.38 83 PHE A O 1
ATOM 699 N N . SER A 1 84 ? -15.210 -7.298 10.477 1.00 95.62 84 SER A N 1
ATOM 700 C CA . SER A 1 84 ? -15.926 -8.397 11.133 1.00 95.62 84 SER A CA 1
ATOM 701 C C . SER A 1 84 ? -16.138 -8.130 12.625 1.00 95.62 84 SER A C 1
ATOM 703 O O . SER A 1 84 ? -17.193 -8.477 13.152 1.00 95.62 84 SER A O 1
ATOM 705 N N . LEU A 1 85 ? -15.169 -7.504 13.300 1.00 93.56 85 LEU A N 1
ATOM 706 C CA . LEU A 1 85 ? -15.291 -7.105 14.706 1.00 93.56 85 LEU A CA 1
ATOM 707 C C . LEU A 1 85 ? -16.251 -5.922 14.898 1.00 93.56 85 LEU A C 1
ATOM 709 O O . LEU A 1 85 ? -16.879 -5.816 15.947 1.00 93.56 85 LEU A O 1
ATOM 713 N N . MET A 1 86 ? -16.393 -5.056 13.891 1.00 92.12 86 MET A N 1
ATOM 714 C CA . MET A 1 86 ? -17.307 -3.907 13.911 1.00 92.12 86 MET A CA 1
ATOM 715 C C . MET A 1 86 ? -18.769 -4.242 13.601 1.00 92.12 86 MET A C 1
ATOM 717 O O . MET A 1 86 ? -19.627 -3.368 13.693 1.00 92.12 86 MET A O 1
ATOM 721 N N . ARG A 1 87 ? -19.074 -5.486 13.222 1.00 92.81 87 ARG A N 1
ATOM 722 C CA . ARG A 1 87 ? -20.427 -5.878 12.806 1.00 92.81 87 ARG A CA 1
ATOM 723 C C . ARG A 1 87 ? -21.442 -5.880 13.957 1.00 92.81 87 ARG A C 1
ATOM 725 O O . ARG A 1 87 ? -22.640 -5.779 13.710 1.00 92.81 87 ARG A O 1
ATOM 732 N N . GLU A 1 88 ? -20.993 -6.041 15.197 1.00 87.88 88 GLU A N 1
ATOM 733 C CA . GLU A 1 88 ? -21.875 -6.085 16.364 1.00 87.88 88 GLU A CA 1
ATOM 734 C C . GLU A 1 88 ? -22.214 -4.669 16.856 1.00 87.88 88 GLU A C 1
ATOM 736 O O . GLU A 1 88 ? -21.328 -3.848 17.069 1.00 87.88 88 GLU A O 1
ATOM 741 N N . PHE A 1 89 ? -23.503 -4.382 17.082 1.00 74.38 89 PHE A N 1
ATOM 742 C CA . PHE A 1 89 ? -23.960 -3.065 17.555 1.00 74.38 89 PHE A CA 1
ATOM 743 C C . PHE A 1 89 ? -23.556 -2.757 19.005 1.00 74.38 89 PHE A C 1
ATOM 745 O O . PHE A 1 89 ? -23.495 -1.594 19.401 1.00 74.38 89 PHE A O 1
ATOM 752 N N . THR A 1 90 ? -23.290 -3.783 19.815 1.00 87.81 90 THR A N 1
ATOM 753 C CA . THR A 1 90 ? -22.912 -3.635 21.224 1.00 87.81 90 THR A CA 1
ATOM 754 C C . THR A 1 90 ? -21.420 -3.871 21.396 1.00 87.81 90 THR A C 1
ATOM 756 O O . THR A 1 90 ? -20.983 -4.996 21.631 1.00 87.81 90 THR A O 1
ATOM 759 N N . PHE A 1 91 ? -20.637 -2.799 21.305 1.00 88.31 91 PHE A N 1
ATOM 760 C CA . PHE A 1 91 ? -19.193 -2.880 21.490 1.00 88.31 91 PHE A CA 1
ATOM 761 C C . PHE A 1 91 ? -18.826 -3.160 22.949 1.00 88.31 91 PHE A C 1
ATOM 763 O O . PHE A 1 91 ? -19.019 -2.328 23.837 1.00 88.31 91 PHE A O 1
ATOM 770 N N . SER A 1 92 ? -18.232 -4.325 23.198 1.00 92.56 92 SER A N 1
ATOM 771 C CA . SER A 1 92 ? -17.537 -4.589 24.457 1.00 92.56 92 SER A CA 1
ATOM 772 C C . SER A 1 92 ? -16.186 -3.863 24.497 1.00 92.56 92 SER A C 1
ATOM 774 O O . SER A 1 92 ? -15.525 -3.678 23.472 1.00 92.56 92 SER A O 1
ATOM 776 N N . LEU A 1 93 ? -15.711 -3.508 25.697 1.00 92.62 93 LEU A N 1
ATOM 777 C CA . LEU A 1 93 ? -14.394 -2.877 25.876 1.00 92.62 93 LEU A CA 1
ATOM 778 C C . LEU A 1 93 ? -13.255 -3.731 25.280 1.00 92.62 93 LEU A C 1
ATOM 780 O O . LEU A 1 93 ? -12.316 -3.196 24.699 1.00 92.62 93 LEU A O 1
ATOM 784 N N . LYS A 1 94 ? -13.373 -5.065 25.350 1.00 94.19 94 LYS A N 1
ATOM 785 C CA . LYS A 1 94 ? -12.415 -5.998 24.737 1.00 94.19 94 LYS A CA 1
ATOM 786 C C . LYS A 1 94 ? -12.372 -5.854 23.213 1.00 94.19 94 LYS A C 1
ATOM 788 O O . LYS A 1 94 ? -11.284 -5.778 22.654 1.00 94.19 94 LYS A O 1
ATOM 793 N N . GLN A 1 95 ? -13.528 -5.783 22.548 1.00 94.56 95 GLN A N 1
ATOM 794 C CA . GLN A 1 95 ? -13.597 -5.603 21.092 1.00 94.56 95 GLN A CA 1
ATOM 795 C C . GLN A 1 95 ? -12.979 -4.272 20.661 1.00 94.56 95 GLN A C 1
ATOM 797 O O . GLN A 1 95 ? -12.209 -4.255 19.707 1.00 94.56 95 GLN A O 1
ATOM 802 N N . ILE A 1 96 ? -13.239 -3.180 21.386 1.00 95.25 96 ILE A N 1
ATOM 803 C CA . ILE A 1 96 ? -12.647 -1.869 21.069 1.00 95.25 96 ILE A CA 1
ATOM 804 C C . ILE A 1 96 ? -11.128 -1.891 21.205 1.00 95.25 96 ILE A C 1
ATOM 806 O O . ILE A 1 96 ? -10.441 -1.362 20.336 1.00 95.25 96 ILE A O 1
ATOM 810 N N . ILE A 1 97 ? -10.590 -2.535 22.246 1.00 96.00 97 ILE A N 1
ATOM 811 C CA . ILE A 1 97 ? -9.137 -2.698 22.396 1.00 96.00 97 ILE A CA 1
ATOM 812 C C . ILE A 1 97 ? -8.564 -3.490 21.215 1.00 96.00 97 ILE A C 1
ATOM 814 O O . ILE A 1 97 ? -7.547 -3.091 20.654 1.00 96.00 97 ILE A O 1
ATOM 818 N N . ILE A 1 98 ? -9.220 -4.578 20.800 1.00 95.75 98 ILE A N 1
ATOM 819 C CA . ILE A 1 98 ? -8.779 -5.367 19.642 1.00 95.75 98 ILE A CA 1
ATOM 820 C C . ILE A 1 98 ? -8.813 -4.508 18.369 1.00 95.75 98 ILE A C 1
ATOM 822 O O . ILE A 1 98 ? -7.811 -4.443 17.662 1.00 95.75 98 ILE A O 1
ATOM 826 N N . ILE A 1 99 ? -9.914 -3.797 18.103 1.00 96.06 99 ILE A N 1
ATOM 827 C CA . ILE A 1 99 ? -10.045 -2.881 16.959 1.00 96.06 99 ILE A CA 1
ATOM 828 C C . ILE A 1 99 ? -8.924 -1.838 16.974 1.00 96.06 99 ILE A C 1
ATOM 830 O O . ILE A 1 99 ? -8.279 -1.622 15.952 1.00 96.06 99 ILE A O 1
ATOM 834 N N . PHE A 1 100 ? -8.649 -1.228 18.128 1.00 97.31 100 PHE A N 1
ATOM 835 C CA . PHE A 1 100 ? -7.578 -0.249 18.289 1.00 97.31 100 PHE A CA 1
ATOM 836 C C . PHE A 1 100 ? -6.206 -0.839 17.931 1.00 97.31 100 PHE A C 1
ATOM 838 O O . PHE A 1 100 ? -5.471 -0.250 17.138 1.00 97.31 100 PHE A O 1
ATOM 845 N N . VAL A 1 101 ? -5.878 -2.024 18.461 1.00 97.44 101 VAL A N 1
ATOM 846 C CA . VAL A 1 101 ? -4.603 -2.710 18.195 1.00 97.44 101 VAL A CA 1
ATOM 847 C C . VAL A 1 101 ? -4.462 -3.064 16.714 1.00 97.44 101 VAL A C 1
ATOM 849 O O . VAL A 1 101 ? -3.418 -2.792 16.123 1.00 97.44 101 VAL A O 1
ATOM 852 N N . PHE A 1 102 ? -5.505 -3.616 16.089 1.00 97.31 102 PHE A N 1
ATOM 853 C CA . PHE A 1 102 ? -5.484 -3.944 14.661 1.00 97.31 102 PHE A CA 1
ATOM 854 C C . PHE A 1 102 ? -5.382 -2.694 13.782 1.00 97.31 102 PHE A C 1
ATOM 856 O O . PHE A 1 102 ? -4.651 -2.716 12.793 1.00 97.31 102 PHE A O 1
ATOM 863 N N . SER A 1 103 ? -6.052 -1.598 14.146 1.00 98.00 103 SER A N 1
ATOM 864 C CA . SER A 1 103 ? -5.951 -0.328 13.421 1.00 98.00 103 SER A CA 1
ATOM 865 C C . SER A 1 103 ? -4.550 0.274 13.509 1.00 98.00 103 SER A C 1
ATOM 867 O O . SER A 1 103 ? -4.000 0.712 12.499 1.00 98.00 103 SER A O 1
ATOM 869 N N . LEU A 1 104 ? -3.933 0.237 14.695 1.00 98.19 104 LEU A N 1
ATOM 870 C CA . LEU A 1 104 ? -2.554 0.679 14.887 1.00 98.19 104 LEU A CA 1
ATOM 871 C C . LEU A 1 104 ? -1.575 -0.188 14.082 1.00 98.19 104 LEU A C 1
ATOM 873 O O . LEU A 1 104 ? -0.689 0.334 13.407 1.00 98.19 104 LEU A O 1
ATOM 877 N N . PHE A 1 105 ? -1.760 -1.508 14.108 1.00 98.00 105 PHE A N 1
ATOM 878 C CA . PHE A 1 105 ? -0.936 -2.446 13.352 1.00 98.00 105 PHE A CA 1
ATOM 879 C C . PHE A 1 105 ? -1.062 -2.242 11.835 1.00 98.00 105 PHE A C 1
ATOM 881 O O . PHE A 1 105 ? -0.051 -2.180 11.135 1.00 98.00 105 PHE A O 1
ATOM 888 N N . GLY A 1 106 ? -2.285 -2.060 11.330 1.00 97.94 106 GLY A N 1
ATOM 889 C CA . GLY A 1 106 ? -2.543 -1.751 9.924 1.00 97.94 106 GLY A CA 1
ATOM 890 C C . GLY A 1 106 ? -1.892 -0.441 9.474 1.00 97.94 106 GLY A C 1
ATOM 891 O O . GLY A 1 106 ? -1.297 -0.384 8.393 1.00 97.94 106 GLY A O 1
ATOM 892 N N . LEU A 1 107 ? -1.906 0.586 10.332 1.00 98.38 107 LEU A N 1
ATOM 893 C CA . LEU A 1 107 ? -1.227 1.859 10.082 1.00 98.38 107 LEU A CA 1
ATOM 894 C C . LEU A 1 107 ? 0.296 1.684 9.987 1.00 98.38 107 LEU A C 1
ATOM 896 O O . LEU A 1 107 ? 0.911 2.172 9.037 1.00 98.38 107 LEU A O 1
ATOM 900 N N . ILE A 1 108 ? 0.897 0.944 10.926 1.00 98.06 108 ILE A N 1
ATOM 901 C CA . ILE A 1 108 ? 2.341 0.653 10.941 1.00 98.06 108 ILE A CA 1
ATOM 902 C C . ILE A 1 108 ? 2.754 -0.118 9.683 1.00 98.06 108 ILE A C 1
ATOM 904 O O . ILE A 1 108 ? 3.714 0.269 9.014 1.00 98.06 108 ILE A O 1
ATOM 908 N N . ILE A 1 109 ? 2.020 -1.178 9.326 1.00 97.56 109 ILE A N 1
ATOM 909 C CA . ILE A 1 109 ? 2.281 -1.958 8.109 1.00 97.56 109 ILE A CA 1
ATOM 910 C C . ILE A 1 109 ? 2.170 -1.071 6.873 1.00 97.56 109 ILE A C 1
ATOM 912 O O . ILE A 1 109 ? 3.046 -1.114 6.009 1.00 97.56 109 ILE A O 1
ATOM 916 N N . SER A 1 110 ? 1.129 -0.244 6.786 1.00 98.12 110 SER A N 1
ATOM 917 C CA . SER A 1 110 ? 0.920 0.619 5.623 1.00 98.12 110 SER A CA 1
ATOM 918 C C . SER A 1 110 ? 2.034 1.637 5.445 1.00 98.12 110 SER A C 1
ATOM 920 O O . SER A 1 110 ? 2.525 1.829 4.331 1.00 98.12 110 SER A O 1
ATOM 922 N N . TYR A 1 111 ? 2.503 2.221 6.545 1.00 98.06 111 TYR A N 1
ATOM 923 C CA . TYR A 1 111 ? 3.666 3.096 6.530 1.00 98.06 111 TYR A CA 1
ATOM 924 C C . TYR A 1 111 ? 4.946 2.357 6.110 1.00 98.06 111 TYR A C 1
ATOM 926 O O . TYR A 1 111 ? 5.698 2.848 5.268 1.00 98.06 111 TYR A O 1
ATOM 934 N N . PHE A 1 112 ? 5.189 1.157 6.642 1.00 97.75 112 PHE A N 1
ATOM 935 C CA . PHE A 1 112 ? 6.368 0.367 6.286 1.00 97.75 112 PHE A CA 1
ATOM 936 C C . PHE A 1 112 ? 6.385 -0.006 4.795 1.00 97.75 112 PHE A C 1
ATOM 938 O O . PHE A 1 112 ? 7.393 0.190 4.111 1.00 97.75 112 PHE A O 1
ATOM 945 N N . PHE A 1 113 ? 5.251 -0.458 4.253 1.00 97.19 113 PHE A N 1
ATOM 946 C CA . PHE A 1 113 ? 5.130 -0.778 2.830 1.00 97.19 113 PHE A CA 1
ATOM 947 C C . PHE A 1 113 ? 5.252 0.450 1.930 1.00 97.19 113 PHE A C 1
ATOM 949 O O . PHE A 1 113 ? 5.876 0.346 0.875 1.00 97.19 113 PHE A O 1
ATOM 956 N N . LEU A 1 114 ? 4.757 1.620 2.350 1.00 97.31 114 LEU A N 1
ATOM 957 C CA . LEU A 1 114 ? 4.985 2.870 1.624 1.00 97.31 114 LEU A CA 1
ATOM 958 C C . LEU A 1 114 ? 6.489 3.110 1.408 1.00 97.31 114 LEU A C 1
ATOM 960 O O . LEU A 1 114 ? 6.908 3.424 0.296 1.00 97.31 114 LEU A O 1
ATOM 964 N N . ARG A 1 115 ? 7.322 2.903 2.438 1.00 97.44 115 ARG A N 1
ATOM 965 C CA . ARG A 1 115 ? 8.786 3.062 2.335 1.00 97.44 115 ARG A CA 1
ATOM 966 C C . ARG A 1 115 ? 9.416 2.035 1.390 1.00 97.44 115 ARG A C 1
ATOM 968 O O . ARG A 1 115 ? 10.287 2.393 0.596 1.00 97.44 115 ARG A O 1
ATOM 975 N N . ILE A 1 116 ? 8.953 0.784 1.424 1.00 96.00 116 ILE A N 1
ATOM 976 C CA . ILE A 1 116 ? 9.407 -0.267 0.497 1.00 96.00 116 ILE A CA 1
ATOM 977 C C . ILE A 1 116 ? 9.068 0.098 -0.956 1.00 96.00 116 ILE A C 1
ATOM 979 O O . ILE A 1 116 ? 9.916 -0.026 -1.842 1.00 96.00 116 ILE A O 1
ATOM 983 N N . LEU A 1 117 ? 7.847 0.574 -1.212 1.00 94.81 117 LEU A N 1
ATOM 984 C CA . LEU A 1 117 ? 7.410 0.960 -2.554 1.00 94.81 117 LEU A CA 1
ATOM 985 C C . LEU A 1 117 ? 8.149 2.207 -3.061 1.00 94.81 117 LEU A C 1
ATOM 987 O O . LEU A 1 117 ? 8.521 2.236 -4.233 1.00 94.81 117 LEU A O 1
ATOM 991 N N . GLN A 1 118 ? 8.463 3.178 -2.192 1.00 95.19 118 GLN A N 1
ATOM 992 C CA . GLN A 1 118 ? 9.329 4.319 -2.537 1.00 95.19 118 GLN A CA 1
ATOM 993 C C . GLN A 1 118 ? 10.707 3.860 -3.019 1.00 95.19 118 GLN A C 1
ATOM 995 O O . GLN A 1 118 ? 11.216 4.374 -4.015 1.00 95.19 118 GLN A O 1
ATOM 1000 N N . SER A 1 119 ? 11.299 2.870 -2.345 1.00 94.44 119 SER A N 1
ATOM 1001 C CA . SER A 1 119 ? 12.582 2.304 -2.765 1.00 94.44 119 SER A CA 1
ATOM 1002 C C . SER A 1 119 ? 12.479 1.627 -4.137 1.00 94.44 119 SER A C 1
ATOM 1004 O O . SER A 1 119 ? 13.297 1.898 -5.014 1.00 94.44 119 SER A O 1
ATOM 1006 N N . GLY A 1 120 ? 11.440 0.818 -4.375 1.00 92.19 120 GLY A N 1
ATOM 1007 C CA . GLY A 1 120 ? 11.219 0.193 -5.685 1.00 92.19 120 GLY A CA 1
ATOM 1008 C C . GLY A 1 120 ? 10.961 1.207 -6.809 1.00 92.19 120 GLY A C 1
ATOM 1009 O O . GLY A 1 120 ? 11.460 1.045 -7.925 1.00 92.19 120 GLY A O 1
ATOM 1010 N N . TYR A 1 121 ? 10.239 2.292 -6.510 1.00 91.00 121 TYR A N 1
ATOM 1011 C CA . TYR A 1 121 ? 10.039 3.414 -7.430 1.00 91.00 121 TYR A CA 1
ATOM 1012 C C . TYR A 1 121 ? 11.370 4.066 -7.820 1.00 91.00 121 TYR A C 1
ATOM 1014 O O . TYR A 1 121 ? 11.623 4.296 -9.007 1.00 91.00 121 TYR A O 1
ATOM 1022 N N . PHE A 1 122 ? 12.226 4.335 -6.830 1.00 93.56 122 PHE A N 1
ATOM 1023 C CA . PHE A 1 122 ? 13.548 4.919 -7.042 1.00 93.56 122 PHE A CA 1
ATOM 1024 C C . PHE A 1 122 ? 14.410 4.040 -7.952 1.00 93.56 122 PHE A C 1
ATOM 1026 O O . PHE A 1 122 ? 14.901 4.527 -8.967 1.00 93.56 122 PHE A O 1
ATOM 1033 N N . TRP A 1 123 ? 14.533 2.742 -7.651 1.00 93.19 123 TRP A N 1
ATOM 1034 C CA . TRP A 1 123 ? 15.349 1.823 -8.452 1.00 93.19 123 TRP A CA 1
ATOM 1035 C C . TRP A 1 123 ? 14.836 1.665 -9.881 1.00 93.19 123 TRP A C 1
ATOM 1037 O O . TRP A 1 123 ? 15.625 1.691 -10.821 1.00 93.19 123 TRP A O 1
ATOM 1047 N N . THR A 1 124 ? 13.518 1.574 -10.070 1.00 90.00 124 THR A N 1
ATOM 1048 C CA . THR A 1 124 ? 12.945 1.497 -11.423 1.00 90.00 124 THR A CA 1
ATOM 1049 C C . THR A 1 124 ? 13.278 2.752 -12.230 1.00 90.00 124 THR A C 1
ATOM 1051 O O . THR A 1 124 ? 13.724 2.652 -13.369 1.00 90.00 124 THR A O 1
ATOM 1054 N N . THR A 1 125 ? 13.124 3.929 -11.615 1.00 88.19 125 THR A N 1
ATOM 1055 C CA . THR A 1 125 ? 13.450 5.213 -12.252 1.00 88.19 125 THR A CA 1
ATOM 1056 C C . THR A 1 125 ? 14.943 5.303 -12.572 1.00 88.19 125 THR A C 1
ATOM 1058 O O . THR A 1 125 ? 15.310 5.731 -13.660 1.00 88.19 125 THR A O 1
ATOM 1061 N N . PHE A 1 126 ? 15.807 4.847 -11.660 1.00 91.44 126 PHE A N 1
ATOM 1062 C CA . PHE A 1 126 ? 17.253 4.803 -11.870 1.00 91.44 126 PHE A CA 1
ATOM 1063 C C . PHE A 1 126 ? 17.629 3.976 -13.106 1.00 91.44 126 PHE A C 1
ATOM 1065 O O . PHE A 1 126 ? 18.397 4.448 -13.947 1.00 91.44 126 PHE A O 1
ATOM 1072 N N . TRP A 1 127 ? 17.066 2.771 -13.254 1.00 89.31 127 TRP A N 1
ATOM 1073 C CA . TRP A 1 127 ? 17.325 1.924 -14.422 1.00 89.31 127 TRP A CA 1
ATOM 1074 C C . TRP A 1 127 ? 16.779 2.525 -15.716 1.00 89.31 127 TRP A C 1
ATOM 1076 O O . TRP A 1 127 ? 17.448 2.457 -16.743 1.00 89.31 127 TRP A O 1
ATOM 1086 N N . GLU A 1 128 ? 15.608 3.160 -15.674 1.00 87.31 128 GLU A N 1
ATOM 1087 C CA . GLU A 1 128 ? 15.044 3.857 -16.835 1.00 87.31 128 GLU A CA 1
ATOM 1088 C C . GLU A 1 128 ? 15.916 5.036 -17.278 1.00 87.31 128 GLU A C 1
ATOM 1090 O O . GLU A 1 128 ? 16.198 5.158 -18.466 1.00 87.31 128 GLU A O 1
ATOM 1095 N N . THR A 1 129 ? 16.439 5.845 -16.350 1.00 87.31 129 THR A N 1
ATOM 1096 C CA . THR A 1 129 ? 17.400 6.909 -16.688 1.00 87.31 129 THR A CA 1
ATOM 1097 C C . THR A 1 129 ? 18.695 6.338 -17.272 1.00 87.31 129 THR A C 1
ATOM 1099 O O . THR A 1 129 ? 19.244 6.887 -18.224 1.00 87.31 129 THR A O 1
ATOM 1102 N N . LYS A 1 130 ? 19.197 5.213 -16.745 1.00 87.69 130 LYS A N 1
ATOM 1103 C CA . LYS A 1 130 ? 20.383 4.547 -17.312 1.00 87.69 130 LYS A CA 1
ATOM 1104 C C . LYS A 1 130 ? 20.137 4.045 -18.735 1.00 87.69 130 LYS A C 1
ATOM 1106 O O . LYS A 1 130 ? 21.006 4.233 -19.582 1.00 87.69 130 LYS A O 1
ATOM 1111 N N . LEU A 1 131 ? 18.973 3.453 -18.995 1.00 87.88 131 LEU A N 1
ATOM 1112 C CA . LEU A 1 131 ? 18.572 3.000 -20.328 1.00 87.88 131 LEU A CA 1
ATOM 1113 C C . LEU A 1 131 ? 18.449 4.165 -21.310 1.00 87.88 131 LEU A C 1
ATOM 1115 O O . LEU A 1 131 ? 18.987 4.070 -22.407 1.00 87.88 131 LEU A O 1
ATOM 1119 N N . GLN A 1 132 ? 17.834 5.276 -20.898 1.00 84.88 132 GLN A N 1
ATOM 1120 C CA . GLN A 1 132 ? 17.733 6.493 -21.711 1.00 84.88 132 GLN A CA 1
ATOM 1121 C C . GLN A 1 132 ? 19.108 7.014 -22.135 1.00 84.88 132 GLN A C 1
ATOM 1123 O O . GLN A 1 132 ? 19.344 7.233 -23.319 1.00 84.88 132 GLN A O 1
ATOM 1128 N N . ASN A 1 133 ? 20.048 7.115 -21.191 1.00 85.62 133 ASN A N 1
ATOM 1129 C CA . ASN A 1 133 ? 21.407 7.561 -21.497 1.00 85.62 133 ASN A CA 1
ATOM 1130 C C . ASN A 1 133 ? 22.121 6.623 -22.488 1.00 85.62 133 ASN A C 1
ATOM 1132 O O . ASN A 1 133 ? 22.961 7.067 -23.265 1.00 85.62 133 ASN A O 1
ATOM 1136 N N . ILE A 1 134 ? 21.836 5.318 -22.457 1.00 84.38 134 ILE A N 1
ATOM 1137 C CA . ILE A 1 134 ? 22.416 4.360 -23.410 1.00 84.38 134 ILE A CA 1
ATOM 1138 C C . ILE A 1 134 ? 21.745 4.490 -24.779 1.00 84.38 134 ILE A C 1
ATOM 1140 O O . ILE A 1 134 ? 22.457 4.525 -25.780 1.00 84.38 134 ILE A O 1
ATOM 1144 N N . GLU A 1 135 ? 20.416 4.630 -24.837 1.00 81.06 135 GLU A N 1
ATOM 1145 C CA . GLU A 1 135 ? 19.695 4.852 -26.099 1.00 81.06 135 GLU A CA 1
ATOM 1146 C C . GLU A 1 135 ? 20.188 6.109 -26.816 1.00 81.06 135 GLU A C 1
ATOM 1148 O O . GLU A 1 135 ? 20.432 6.048 -28.016 1.00 81.06 135 GLU A O 1
ATOM 1153 N N . GLU A 1 136 ? 20.440 7.212 -26.107 1.00 79.25 136 GLU A N 1
ATOM 1154 C CA . GLU A 1 136 ? 21.002 8.433 -26.708 1.00 79.25 136 GLU A CA 1
ATOM 1155 C C . GLU A 1 136 ? 22.369 8.194 -27.382 1.00 79.25 136 GLU A C 1
ATOM 1157 O O . GLU A 1 136 ? 22.659 8.759 -28.443 1.00 79.25 136 GLU A O 1
ATOM 1162 N N . ASN A 1 137 ? 23.188 7.302 -26.817 1.00 75.56 137 ASN A N 1
ATOM 1163 C CA . ASN A 1 137 ? 24.505 6.944 -27.353 1.00 75.56 137 ASN A CA 1
ATOM 1164 C C . ASN A 1 137 ? 24.447 5.925 -28.506 1.00 75.56 137 ASN A C 1
ATOM 1166 O O . ASN A 1 137 ? 25.338 5.913 -29.357 1.00 75.56 137 ASN A O 1
ATOM 1170 N N . ILE A 1 138 ? 23.426 5.063 -28.546 1.00 72.75 138 ILE A N 1
ATOM 1171 C CA . ILE A 1 138 ? 23.208 4.102 -29.641 1.00 72.75 138 ILE A CA 1
ATOM 1172 C C . ILE A 1 138 ? 22.531 4.798 -30.832 1.00 72.75 138 ILE A C 1
ATOM 1174 O O . ILE A 1 138 ? 22.904 4.575 -31.983 1.00 72.75 138 ILE A O 1
ATOM 1178 N N . TYR A 1 139 ? 21.575 5.690 -30.562 1.00 63.94 139 TYR A N 1
ATOM 1179 C CA . TYR A 1 139 ? 20.757 6.375 -31.562 1.00 63.94 139 TYR A CA 1
ATOM 1180 C C . TYR A 1 139 ? 21.572 7.209 -32.551 1.00 63.94 139 TYR A C 1
ATOM 1182 O O . TYR A 1 139 ? 21.253 7.253 -33.737 1.00 63.94 139 TYR A O 1
ATOM 1190 N N . THR A 1 140 ? 22.657 7.833 -32.086 1.00 61.00 140 THR A N 1
ATOM 1191 C CA . THR A 1 140 ? 23.582 8.582 -32.951 1.00 61.00 140 THR A CA 1
ATOM 1192 C C . THR A 1 140 ? 24.251 7.713 -34.021 1.00 61.00 140 THR A C 1
ATOM 1194 O O . THR A 1 140 ? 24.826 8.265 -34.956 1.00 61.00 140 THR A O 1
ATOM 1197 N N . LYS A 1 141 ? 24.167 6.377 -33.926 1.00 59.31 141 LYS A N 1
ATOM 1198 C CA . LYS A 1 141 ? 24.816 5.440 -34.853 1.00 59.31 141 LYS A CA 1
ATOM 1199 C C . LYS A 1 141 ? 23.867 4.661 -35.769 1.00 59.31 141 LYS A C 1
ATOM 1201 O O . LYS A 1 141 ? 24.325 4.233 -36.820 1.00 59.31 141 LYS A O 1
ATOM 1206 N N . ASP A 1 142 ? 22.594 4.477 -35.407 1.00 57.59 142 ASP A N 1
ATOM 1207 C CA . ASP A 1 142 ? 21.713 3.470 -36.045 1.00 57.59 142 ASP A CA 1
ATOM 1208 C C . ASP A 1 142 ? 20.453 4.048 -36.731 1.00 57.59 142 ASP A C 1
ATOM 1210 O O . ASP A 1 142 ? 19.441 3.368 -36.886 1.00 57.59 142 ASP A O 1
ATOM 1214 N N . ASN A 1 143 ? 20.482 5.330 -37.126 1.00 56.50 143 ASN A N 1
ATOM 1215 C CA . ASN A 1 143 ? 19.452 5.977 -37.959 1.00 56.50 143 ASN A CA 1
ATOM 1216 C C . ASN A 1 143 ? 17.981 5.688 -37.561 1.00 56.50 143 ASN A C 1
ATOM 1218 O O . ASN A 1 143 ? 17.141 5.410 -38.414 1.00 56.50 143 ASN A O 1
ATOM 1222 N N . GLY A 1 144 ? 17.614 5.821 -36.282 1.00 54.94 144 GLY A N 1
ATOM 1223 C CA . GLY A 1 144 ? 16.221 6.161 -35.953 1.00 54.94 144 GLY A CA 1
ATOM 1224 C C . GLY A 1 144 ? 15.287 5.068 -35.420 1.00 54.94 144 GLY A C 1
ATOM 1225 O O . GLY A 1 144 ? 14.245 5.412 -34.861 1.00 54.94 144 GLY A O 1
ATOM 1226 N N . ASN A 1 145 ? 15.608 3.778 -35.562 1.00 54.31 145 ASN A N 1
ATOM 1227 C CA . ASN A 1 145 ? 14.562 2.742 -35.485 1.00 54.31 145 ASN A CA 1
ATOM 1228 C C . ASN A 1 145 ? 14.251 2.164 -34.090 1.00 54.31 145 ASN A C 1
ATOM 1230 O O . ASN A 1 145 ? 13.207 1.535 -33.926 1.00 54.31 145 ASN A O 1
ATOM 1234 N N . GLN A 1 146 ? 15.075 2.397 -33.064 1.00 57.06 146 GLN A N 1
ATOM 1235 C CA . GLN A 1 146 ? 14.832 1.890 -31.702 1.00 57.06 146 GLN A CA 1
ATOM 1236 C C . GLN A 1 146 ? 14.646 3.050 -30.712 1.00 57.06 146 GLN A C 1
ATOM 1238 O O . GLN A 1 146 ? 15.551 3.403 -29.970 1.00 57.06 146 GLN A O 1
ATOM 1243 N N . ASN A 1 147 ? 13.465 3.678 -30.734 1.00 61.62 147 ASN A N 1
ATOM 1244 C CA . ASN A 1 147 ? 13.114 4.822 -29.878 1.00 61.62 147 ASN A CA 1
ATOM 1245 C C . ASN A 1 147 ? 11.988 4.463 -28.899 1.00 61.62 147 ASN A C 1
ATOM 1247 O O . ASN A 1 147 ? 10.882 5.001 -28.984 1.00 61.62 147 ASN A O 1
ATOM 1251 N N . ILE A 1 148 ? 12.250 3.534 -27.979 1.00 63.69 148 ILE A N 1
ATOM 1252 C CA . ILE A 1 148 ? 11.222 3.068 -27.040 1.00 63.69 148 ILE A CA 1
ATOM 1253 C C . ILE A 1 148 ? 11.055 4.069 -25.887 1.00 63.69 148 ILE A C 1
ATOM 1255 O O . ILE A 1 148 ? 9.919 4.387 -25.533 1.00 63.69 148 ILE A O 1
ATOM 1259 N N . PHE A 1 149 ? 12.141 4.628 -25.328 1.00 61.56 149 PHE A N 1
ATOM 1260 C CA . PHE A 1 149 ? 12.029 5.565 -24.198 1.00 61.56 149 PHE A CA 1
ATOM 1261 C C . PHE A 1 149 ? 11.860 7.033 -24.609 1.00 61.56 149 PHE A C 1
ATOM 1263 O O . PHE A 1 149 ? 11.285 7.799 -23.837 1.00 61.56 149 PHE A O 1
ATOM 1270 N N . ARG A 1 150 ? 12.273 7.425 -25.823 1.00 60.06 150 ARG A N 1
ATOM 1271 C CA . ARG A 1 150 ? 12.060 8.789 -26.354 1.00 60.06 150 ARG A CA 1
ATOM 1272 C C . ARG A 1 150 ? 10.594 9.090 -26.677 1.00 60.06 150 ARG A C 1
ATOM 1274 O O . ARG A 1 150 ? 10.136 10.200 -26.451 1.00 60.06 150 ARG A O 1
ATOM 1281 N N . LYS A 1 151 ? 9.854 8.089 -27.165 1.00 61.53 151 LYS A N 1
ATOM 1282 C CA . LYS A 1 151 ? 8.418 8.199 -27.482 1.00 61.53 151 LYS A CA 1
ATOM 1283 C C . LYS A 1 151 ? 7.509 7.873 -26.294 1.00 61.53 151 LYS A C 1
ATOM 1285 O O . LYS A 1 151 ? 6.290 7.842 -26.437 1.00 61.53 151 LYS A O 1
ATOM 1290 N N . HIS A 1 152 ? 8.076 7.569 -25.126 1.00 64.31 152 HIS A N 1
ATOM 1291 C CA . HIS A 1 152 ? 7.278 7.133 -23.992 1.00 64.31 152 HIS A CA 1
ATOM 1292 C C . HIS A 1 152 ? 6.562 8.339 -23.348 1.00 64.31 152 HIS A C 1
ATOM 1294 O O . HIS A 1 152 ? 7.234 9.292 -22.948 1.00 64.31 152 HIS A O 1
ATOM 1300 N N . PRO A 1 153 ? 5.228 8.287 -23.147 1.00 62.50 153 PRO A N 1
ATOM 1301 C CA . PRO A 1 153 ? 4.414 9.436 -22.722 1.00 62.50 153 PRO A CA 1
ATOM 1302 C C . PRO A 1 153 ? 4.891 10.096 -21.421 1.00 62.50 153 PRO A C 1
ATOM 1304 O O . PRO A 1 153 ? 4.776 11.301 -21.250 1.00 62.50 153 PRO A O 1
ATOM 1307 N N . SER A 1 154 ? 5.479 9.320 -20.505 1.00 61.47 154 SER A N 1
ATOM 1308 C CA . SER A 1 154 ? 6.075 9.831 -19.259 1.00 61.47 154 SER A CA 1
ATOM 1309 C C . SER A 1 154 ? 7.223 10.837 -19.426 1.00 61.47 154 SER A C 1
ATOM 1311 O O . SER A 1 154 ? 7.563 11.495 -18.445 1.00 61.47 154 SER A O 1
ATOM 1313 N N . TYR A 1 155 ? 7.881 10.886 -20.588 1.00 59.75 155 TYR A N 1
ATOM 1314 C CA . TYR A 1 155 ? 9.128 11.640 -20.793 1.00 59.75 155 TYR A CA 1
ATOM 1315 C C . TYR A 1 155 ? 9.039 12.690 -21.903 1.00 59.75 155 TYR A C 1
ATOM 1317 O O . TYR A 1 155 ? 9.961 13.492 -22.051 1.00 59.75 155 TYR A O 1
ATOM 1325 N N . VAL A 1 156 ? 7.932 12.714 -22.647 1.00 62.72 156 VAL A N 1
ATOM 1326 C CA . VAL A 1 156 ? 7.658 13.727 -23.665 1.00 62.72 156 VAL A CA 1
ATOM 1327 C C . VAL A 1 156 ? 7.369 15.048 -22.947 1.00 62.72 156 VAL A C 1
ATOM 1329 O O . VAL A 1 156 ? 6.311 15.225 -22.345 1.00 62.72 156 VAL A O 1
ATOM 1332 N N . LYS A 1 157 ? 8.349 15.961 -22.949 1.00 60.94 157 LYS A N 1
ATOM 1333 C CA . LYS A 1 157 ? 8.195 17.308 -22.371 1.00 60.94 157 LYS A CA 1
ATOM 1334 C C . LYS A 1 157 ? 7.282 18.192 -23.219 1.00 60.94 157 LYS A C 1
ATOM 1336 O O . LYS A 1 157 ? 6.640 19.080 -22.665 1.00 60.94 157 LYS A O 1
ATOM 1341 N N . ASP A 1 158 ? 7.227 17.933 -24.522 1.00 64.06 158 ASP A N 1
ATOM 1342 C CA . ASP A 1 158 ? 6.406 18.658 -25.484 1.00 64.06 158 ASP A CA 1
ATOM 1343 C C . ASP A 1 158 ? 5.494 17.679 -26.234 1.00 64.06 158 ASP A C 1
ATOM 1345 O O . ASP A 1 158 ? 5.943 16.906 -27.078 1.00 64.06 158 ASP A O 1
ATOM 1349 N N . LYS A 1 159 ? 4.198 17.689 -25.899 1.00 62.75 159 LYS A N 1
ATOM 1350 C CA . LYS A 1 159 ? 3.200 16.789 -26.499 1.00 62.75 159 LYS A CA 1
ATOM 1351 C C . LYS A 1 159 ? 3.082 16.959 -28.020 1.00 62.75 159 LYS A C 1
ATOM 1353 O O . LYS A 1 159 ? 2.614 16.032 -28.674 1.00 62.75 159 LYS A O 1
ATOM 1358 N N . SER A 1 160 ? 3.528 18.089 -28.579 1.00 65.12 160 SER A N 1
ATOM 1359 C CA . SER A 1 160 ? 3.523 18.323 -30.029 1.00 65.12 160 SER A CA 1
ATOM 1360 C C . SER A 1 160 ? 4.498 17.417 -30.798 1.00 65.12 160 SER A C 1
ATOM 1362 O O . SER A 1 160 ? 4.312 17.190 -31.991 1.00 65.12 160 SER A O 1
ATOM 1364 N N . GLU A 1 161 ? 5.492 16.819 -30.125 1.00 65.56 161 GLU A N 1
ATOM 1365 C CA . GLU A 1 161 ? 6.428 15.861 -30.737 1.00 65.56 161 GLU A CA 1
ATOM 1366 C C . GLU A 1 161 ? 5.795 14.481 -30.999 1.00 65.56 161 GLU A C 1
ATOM 1368 O O . GLU A 1 161 ? 6.356 13.660 -31.731 1.00 65.56 161 GLU A O 1
ATOM 1373 N N . VAL A 1 162 ? 4.623 14.211 -30.414 1.00 67.00 162 VAL A N 1
ATOM 1374 C CA . VAL A 1 162 ? 3.875 12.964 -30.597 1.00 67.00 162 VAL A CA 1
ATOM 1375 C C . VAL A 1 162 ? 2.440 13.322 -31.001 1.00 67.00 162 VAL A C 1
ATOM 1377 O O . VAL A 1 162 ? 1.570 13.383 -30.135 1.00 67.00 162 VAL A O 1
ATOM 1380 N N . PRO A 1 163 ? 2.158 13.546 -32.301 1.00 64.88 163 PRO A N 1
ATOM 1381 C CA . PRO A 1 163 ? 0.849 14.024 -32.771 1.00 64.88 163 PRO A CA 1
ATOM 1382 C C . PRO A 1 163 ? -0.315 13.088 -32.402 1.00 64.88 163 PRO A C 1
ATOM 1384 O O . PRO A 1 163 ? -1.454 13.521 -32.259 1.00 64.88 163 PRO A O 1
ATOM 1387 N N . GLU A 1 164 ? -0.036 11.805 -32.153 1.00 68.44 164 GLU A N 1
ATOM 1388 C CA . GLU A 1 164 ? -1.017 10.840 -31.633 1.00 68.44 164 GLU A CA 1
ATOM 1389 C C . GLU A 1 164 ? -1.487 11.154 -30.197 1.00 68.44 164 GLU A C 1
ATOM 1391 O O . GLU A 1 164 ? -2.552 10.701 -29.782 1.00 68.44 164 GLU A O 1
ATOM 1396 N N . MET A 1 165 ? -0.717 11.934 -29.431 1.00 61.50 165 MET A N 1
ATOM 1397 C CA . MET A 1 165 ? -1.012 12.323 -28.046 1.00 61.50 165 MET A CA 1
ATOM 1398 C C . MET A 1 165 ? -1.556 13.749 -27.907 1.00 61.50 165 MET A C 1
ATOM 1400 O O . MET A 1 165 ? -1.955 14.128 -26.806 1.00 61.50 165 MET A O 1
ATOM 1404 N N . GLU A 1 166 ? -1.607 14.528 -28.991 1.00 66.44 166 GLU A N 1
ATOM 1405 C CA . GLU A 1 166 ? -2.043 15.932 -28.975 1.00 66.44 166 GLU A CA 1
ATOM 1406 C C . GLU A 1 166 ? -3.497 16.088 -28.491 1.00 66.44 166 GLU A C 1
ATOM 1408 O O . GLU A 1 166 ? -3.818 17.047 -27.798 1.00 66.44 166 GLU A O 1
ATOM 1413 N N . ASN A 1 167 ? -4.350 15.090 -28.754 1.00 69.31 167 ASN A N 1
ATOM 1414 C CA . ASN A 1 167 ? -5.772 15.100 -28.383 1.00 69.31 167 ASN A CA 1
ATOM 1415 C C . ASN A 1 167 ? -6.102 14.330 -27.088 1.00 69.31 167 ASN A C 1
ATOM 1417 O O . ASN A 1 167 ? -7.276 14.162 -26.756 1.00 69.31 167 ASN A O 1
ATOM 1421 N N . ILE A 1 168 ? -5.101 13.815 -26.361 1.00 66.88 168 ILE A N 1
ATOM 1422 C CA . ILE A 1 168 ? -5.325 13.052 -25.124 1.00 66.88 168 ILE A CA 1
ATOM 1423 C C . ILE A 1 168 ? -5.004 13.947 -23.916 1.00 66.88 168 ILE A C 1
ATOM 1425 O O . ILE A 1 168 ? -3.860 14.059 -23.465 1.00 66.88 168 ILE A O 1
ATOM 1429 N N . ASP A 1 169 ? -6.050 14.558 -23.354 1.00 61.03 169 ASP A N 1
ATOM 1430 C CA . ASP A 1 169 ? -5.978 15.392 -22.140 1.00 61.03 169 ASP A CA 1
ATOM 1431 C C . ASP A 1 169 ? -5.797 14.588 -20.841 1.00 61.03 169 ASP A C 1
ATOM 1433 O O . ASP A 1 169 ? -5.666 15.151 -19.754 1.00 61.03 169 ASP A O 1
ATOM 1437 N N . ILE A 1 170 ? -5.761 13.259 -20.921 1.00 64.19 170 ILE A N 1
ATOM 1438 C CA . ILE A 1 170 ? -5.605 12.404 -19.746 1.00 64.19 170 ILE A CA 1
ATOM 1439 C C . ILE A 1 170 ? -4.125 12.393 -19.341 1.00 64.19 170 ILE A C 1
ATOM 1441 O O . ILE A 1 170 ? -3.279 11.840 -20.045 1.00 64.19 170 ILE A O 1
ATOM 1445 N N . GLU A 1 171 ? -3.802 12.995 -18.192 1.00 66.75 171 GLU A N 1
ATOM 1446 C CA . GLU A 1 171 ? -2.474 12.882 -17.584 1.00 66.75 171 GLU A CA 1
ATOM 1447 C C . GLU A 1 171 ? -2.154 11.398 -17.351 1.00 66.75 171 GLU A C 1
ATOM 1449 O O . GLU A 1 171 ? -2.866 10.696 -16.630 1.00 66.75 171 GLU A O 1
ATOM 1454 N N . TYR A 1 172 ? -1.081 10.897 -17.970 1.00 66.12 172 TYR A N 1
ATOM 1455 C CA . TYR A 1 172 ? -0.650 9.515 -17.787 1.00 66.12 172 TYR A CA 1
ATOM 1456 C C . TYR A 1 172 ? -0.196 9.293 -16.337 1.00 66.12 172 TYR A C 1
ATOM 1458 O O . TYR A 1 172 ? 0.931 9.612 -15.939 1.00 66.12 172 TYR A O 1
ATOM 1466 N N . ILE A 1 173 ? -1.078 8.707 -15.529 1.00 73.38 173 ILE A N 1
ATOM 1467 C CA . ILE A 1 173 ? -0.732 8.244 -14.189 1.00 73.38 173 ILE A CA 1
ATOM 1468 C C . ILE A 1 173 ? -0.022 6.902 -14.342 1.00 73.38 173 ILE A C 1
ATOM 1470 O O . ILE A 1 173 ? -0.639 5.869 -14.593 1.00 73.38 173 ILE A O 1
ATOM 1474 N N . SER A 1 174 ? 1.302 6.905 -14.177 1.00 83.56 174 SER A N 1
ATOM 1475 C CA . SER A 1 174 ? 2.065 5.659 -14.219 1.00 83.56 174 SER A CA 1
ATOM 1476 C C . SER A 1 174 ? 1.557 4.679 -13.156 1.00 83.56 174 SER A C 1
ATOM 1478 O O . SER A 1 174 ? 1.248 5.068 -12.024 1.00 83.56 174 SER 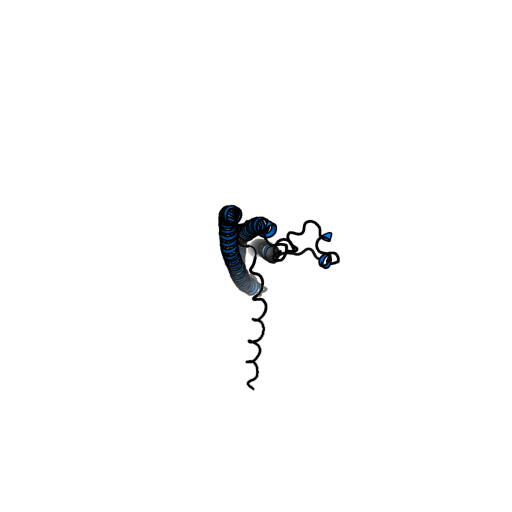A O 1
ATOM 1480 N N . GLY A 1 175 ? 1.523 3.383 -13.486 1.00 87.12 175 GLY A N 1
ATOM 1481 C CA . GLY A 1 175 ? 1.122 2.341 -12.531 1.00 87.12 175 GLY A CA 1
ATOM 1482 C C . GLY A 1 175 ? 1.890 2.437 -11.206 1.00 87.12 175 GLY A C 1
ATOM 1483 O O . GLY A 1 175 ? 1.321 2.235 -10.139 1.00 87.12 175 GLY A O 1
ATOM 1484 N N . ARG A 1 176 ? 3.153 2.882 -11.251 1.00 87.50 176 ARG A N 1
ATOM 1485 C CA . ARG A 1 176 ? 3.979 3.128 -10.062 1.00 87.50 176 ARG A CA 1
ATOM 1486 C C . ARG A 1 176 ? 3.438 4.246 -9.159 1.00 87.50 176 ARG A C 1
ATOM 1488 O O . ARG A 1 176 ? 3.419 4.079 -7.942 1.00 87.50 176 ARG A O 1
ATOM 1495 N N . LYS A 1 177 ? 2.995 5.375 -9.730 1.00 89.50 177 LYS A N 1
ATOM 1496 C CA . LYS A 1 177 ? 2.356 6.465 -8.966 1.00 89.50 177 LYS A CA 1
ATOM 1497 C C . LYS A 1 177 ? 1.052 5.981 -8.326 1.00 89.50 177 LYS A C 1
ATOM 1499 O O . LYS A 1 177 ? 0.822 6.252 -7.151 1.00 89.50 177 LYS A O 1
ATOM 1504 N N . THR A 1 178 ? 0.261 5.200 -9.061 1.00 92.56 178 THR A N 1
ATOM 1505 C CA . THR A 1 178 ? -0.987 4.608 -8.553 1.00 92.56 178 THR A CA 1
ATOM 1506 C C . THR A 1 178 ? -0.735 3.707 -7.339 1.00 92.56 178 THR A C 1
ATOM 1508 O O . THR A 1 178 ? -1.441 3.806 -6.340 1.00 92.56 178 THR A O 1
ATOM 1511 N N . MET A 1 179 ? 0.316 2.880 -7.361 1.00 93.44 179 MET A N 1
ATOM 1512 C CA . MET A 1 179 ? 0.688 2.035 -6.211 1.00 93.44 179 MET A CA 1
ATOM 1513 C C . MET A 1 179 ? 1.047 2.854 -4.970 1.00 93.44 179 MET A C 1
ATOM 1515 O O . MET A 1 179 ? 0.662 2.502 -3.859 1.00 93.44 179 MET A O 1
ATOM 1519 N N . MET A 1 180 ? 1.771 3.956 -5.160 1.00 94.12 180 MET A N 1
ATOM 1520 C CA . MET A 1 180 ? 2.121 4.880 -4.082 1.00 94.12 180 MET A CA 1
ATOM 1521 C C . MET A 1 180 ? 0.878 5.550 -3.488 1.00 94.12 180 MET A C 1
ATOM 1523 O O . MET A 1 180 ? 0.711 5.578 -2.269 1.00 94.12 180 MET A O 1
ATOM 1527 N N . GLN A 1 181 ? -0.018 6.047 -4.346 1.00 94.94 181 GLN A N 1
ATOM 1528 C CA . GLN A 1 181 ? -1.305 6.624 -3.943 1.00 94.94 181 GLN A CA 1
ATOM 1529 C C . GLN A 1 181 ? -2.162 5.617 -3.171 1.00 94.94 181 GLN A C 1
ATOM 1531 O O . GLN A 1 181 ? -2.739 5.967 -2.144 1.00 94.94 181 GLN A O 1
ATOM 1536 N N . LEU A 1 182 ? -2.177 4.355 -3.605 1.00 95.56 182 LEU A N 1
ATOM 1537 C CA . LEU A 1 182 ? -2.881 3.281 -2.914 1.00 95.56 182 LEU A CA 1
ATOM 1538 C C . LEU A 1 182 ? -2.360 3.083 -1.481 1.00 95.56 182 LEU A C 1
ATOM 1540 O O . LEU A 1 182 ? -3.152 2.908 -0.559 1.00 95.56 182 LEU A O 1
ATOM 1544 N N . SER A 1 183 ? -1.047 3.165 -1.254 1.00 95.94 183 SER A N 1
ATOM 1545 C CA . SER A 1 183 ? -0.498 3.097 0.106 1.00 95.94 183 SER A CA 1
ATOM 1546 C C . SER A 1 183 ? -0.905 4.283 0.979 1.00 95.94 183 SER A C 1
ATOM 1548 O O . SER A 1 183 ? -1.261 4.076 2.138 1.00 95.94 183 SER A O 1
ATOM 1550 N N . TYR A 1 184 ? -0.920 5.507 0.439 1.00 97.38 184 TYR A N 1
ATOM 1551 C CA . TYR A 1 184 ? -1.447 6.667 1.169 1.00 97.38 184 TYR A CA 1
ATOM 1552 C C . TYR A 1 184 ? -2.925 6.496 1.524 1.00 97.38 184 TYR A C 1
ATOM 1554 O O . TYR A 1 184 ? -3.325 6.795 2.647 1.00 97.38 184 TYR A O 1
ATOM 1562 N N . PHE A 1 185 ? -3.720 5.961 0.598 1.00 97.75 185 PHE A N 1
ATOM 1563 C CA . PHE A 1 185 ? -5.131 5.676 0.827 1.00 97.75 185 PHE A CA 1
ATOM 1564 C C . PHE A 1 185 ? -5.342 4.709 2.002 1.00 97.75 185 PHE A C 1
ATOM 1566 O O . PHE A 1 185 ? -6.139 4.997 2.894 1.00 97.75 185 PHE A O 1
ATOM 1573 N N . PHE A 1 186 ? -4.574 3.617 2.080 1.00 97.94 186 PHE A N 1
ATOM 1574 C CA . PHE A 1 186 ? -4.640 2.712 3.233 1.00 97.94 186 PHE A CA 1
ATOM 1575 C C . PHE A 1 186 ? -4.192 3.374 4.542 1.00 97.94 186 PHE A C 1
ATOM 1577 O O . PHE A 1 186 ? -4.831 3.153 5.567 1.00 97.94 186 PHE A O 1
ATOM 1584 N N . ILE A 1 187 ? -3.154 4.221 4.536 1.00 98.25 187 ILE A N 1
ATOM 1585 C CA . ILE A 1 187 ? -2.753 4.981 5.738 1.00 98.25 187 ILE A CA 1
ATOM 1586 C C . ILE A 1 187 ? -3.911 5.855 6.237 1.00 98.25 187 ILE A C 1
ATOM 1588 O O . ILE A 1 187 ? -4.176 5.884 7.438 1.00 98.25 187 ILE A O 1
ATOM 1592 N N . ILE A 1 188 ? -4.621 6.531 5.328 1.00 98.38 188 ILE A N 1
ATOM 1593 C CA . ILE A 1 188 ? -5.786 7.358 5.670 1.00 98.38 188 ILE A CA 1
ATOM 1594 C C . ILE A 1 188 ? -6.905 6.495 6.261 1.00 98.38 188 ILE A C 1
ATOM 1596 O O . ILE A 1 188 ? -7.441 6.848 7.310 1.00 98.38 188 ILE A O 1
ATOM 1600 N N . ILE A 1 189 ? -7.223 5.351 5.642 1.00 97.88 189 ILE A N 1
ATOM 1601 C CA . ILE A 1 189 ? -8.227 4.410 6.167 1.00 97.88 189 ILE A CA 1
ATOM 1602 C C . ILE A 1 189 ? -7.864 3.970 7.586 1.00 97.88 189 ILE A C 1
ATOM 1604 O O . ILE A 1 189 ? -8.694 4.054 8.489 1.00 97.88 189 ILE A O 1
ATOM 1608 N N . TRP A 1 190 ? -6.628 3.526 7.809 1.00 98.38 190 TRP A N 1
ATOM 1609 C CA . TRP A 1 190 ? -6.202 3.069 9.129 1.00 98.38 190 TRP A CA 1
ATOM 1610 C C . TRP A 1 190 ? -6.180 4.194 10.159 1.00 98.38 190 TRP A C 1
ATOM 1612 O O . TRP A 1 190 ? -6.588 3.978 11.298 1.00 98.38 190 TRP A O 1
ATOM 1622 N N . GLY A 1 191 ? -5.773 5.401 9.762 1.00 98.12 191 GLY A N 1
ATOM 1623 C CA . GLY A 1 191 ? -5.842 6.590 10.609 1.00 98.12 191 GLY A CA 1
ATOM 1624 C C . GLY A 1 191 ? -7.278 6.917 11.018 1.00 98.12 191 GLY A C 1
ATOM 1625 O O . GLY A 1 191 ? -7.541 7.183 12.190 1.00 98.12 191 GLY A O 1
ATOM 1626 N N . PHE A 1 192 ? -8.222 6.814 10.082 1.00 97.94 192 PHE A N 1
ATOM 1627 C CA . PHE A 1 192 ? -9.644 6.994 10.358 1.00 97.94 192 PHE A CA 1
ATOM 1628 C C . PHE A 1 192 ? -10.198 5.913 11.299 1.00 97.94 192 PHE A C 1
ATOM 1630 O O . PHE A 1 192 ? -10.878 6.238 12.271 1.00 97.94 192 PHE A O 1
ATOM 1637 N N . LEU A 1 193 ? -9.871 4.636 11.073 1.00 97.06 193 LEU A N 1
ATOM 1638 C CA . LEU A 1 193 ? -10.295 3.537 11.951 1.00 97.06 193 LEU A CA 1
ATOM 1639 C C . LEU A 1 193 ? -9.701 3.656 13.361 1.00 97.06 193 LEU A C 1
ATOM 1641 O O . LEU A 1 193 ? -10.377 3.360 14.345 1.00 97.06 193 LEU A O 1
ATOM 1645 N N . LEU A 1 194 ? -8.451 4.109 13.475 1.00 98.06 194 LEU A N 1
ATOM 1646 C CA . LEU A 1 194 ? -7.808 4.380 14.759 1.00 98.06 194 LEU A CA 1
ATOM 1647 C C . LEU A 1 194 ? -8.517 5.523 15.496 1.00 98.06 194 LEU A C 1
ATOM 1649 O O . LEU A 1 194 ? -8.826 5.394 16.679 1.00 98.06 194 LEU A O 1
ATOM 1653 N N . PHE A 1 195 ? -8.826 6.610 14.788 1.00 98.00 195 PHE A N 1
ATOM 1654 C CA . PHE A 1 195 ? -9.597 7.725 15.332 1.00 98.00 195 PHE A CA 1
ATOM 1655 C C . PHE A 1 195 ? -10.983 7.279 15.822 1.00 98.00 195 PHE A C 1
ATOM 1657 O O . PHE A 1 195 ? -11.380 7.607 16.940 1.00 98.00 195 PHE A O 1
ATOM 1664 N N . LEU A 1 196 ? -11.688 6.459 15.040 1.00 95.94 196 LEU A N 1
ATOM 1665 C CA . LEU A 1 196 ? -12.986 5.906 15.426 1.00 95.94 196 LEU A CA 1
ATOM 1666 C C . LEU A 1 196 ? -12.884 5.026 16.681 1.00 95.94 196 LEU A C 1
ATOM 1668 O O . LEU A 1 196 ? -13.714 5.145 17.580 1.00 95.94 196 LEU A O 1
ATOM 1672 N N . ALA A 1 197 ? -11.842 4.198 16.794 1.00 95.62 197 ALA A N 1
ATOM 1673 C CA . ALA A 1 197 ? -11.602 3.390 17.990 1.00 95.62 197 ALA A CA 1
ATOM 1674 C C . ALA A 1 197 ? -11.388 4.257 19.246 1.00 95.62 197 ALA A C 1
ATOM 1676 O O . ALA A 1 197 ? -11.912 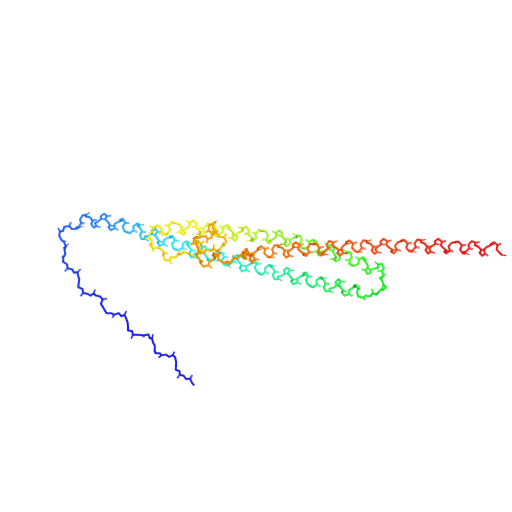3.933 20.313 1.00 95.62 197 ALA A O 1
ATOM 1677 N N . ILE A 1 198 ? -10.677 5.385 19.116 1.00 96.50 198 ILE A N 1
ATOM 1678 C CA . ILE A 1 198 ? -10.479 6.358 20.204 1.00 96.50 198 ILE A CA 1
ATOM 1679 C C . ILE A 1 198 ? -11.818 6.978 20.631 1.00 96.50 198 ILE A C 1
ATOM 1681 O O . ILE A 1 198 ? -12.097 7.066 21.828 1.00 96.50 198 ILE A O 1
ATOM 1685 N N . LEU A 1 199 ? -12.673 7.361 19.676 1.00 95.56 199 LEU A N 1
ATOM 1686 C CA . LEU A 1 199 ? -14.004 7.899 19.978 1.00 95.56 199 LEU A CA 1
ATOM 1687 C C . LEU A 1 199 ? -14.896 6.879 20.698 1.00 95.56 199 LEU A C 1
ATOM 1689 O O . LEU A 1 199 ? -15.555 7.225 21.681 1.00 95.56 199 LEU A O 1
ATOM 1693 N N . LEU A 1 200 ? -14.895 5.620 20.248 1.00 93.38 200 LEU A N 1
ATOM 1694 C CA . LEU A 1 200 ? -15.647 4.544 20.901 1.00 93.38 200 LEU A CA 1
ATOM 1695 C C . LEU A 1 200 ? -15.163 4.311 22.335 1.00 93.38 200 LEU A C 1
ATOM 1697 O O . LEU A 1 200 ? -15.976 4.186 23.252 1.00 93.38 200 LEU A O 1
ATOM 1701 N N . PHE A 1 201 ? -13.846 4.304 22.542 1.00 94.25 201 PHE A N 1
ATOM 1702 C CA . PHE A 1 201 ? -13.255 4.166 23.869 1.00 94.25 201 PHE A CA 1
ATOM 1703 C C . PHE A 1 201 ? -13.704 5.295 24.809 1.00 94.25 201 PHE A C 1
ATOM 1705 O O . PHE A 1 201 ? -14.158 5.036 25.927 1.00 94.25 201 PHE A O 1
ATOM 1712 N N . TYR A 1 202 ? -13.653 6.541 24.330 1.00 94.56 202 TYR A N 1
ATOM 1713 C CA . TYR A 1 202 ? -14.104 7.713 25.081 1.00 94.56 202 TYR A CA 1
ATOM 1714 C C . TYR A 1 202 ? -15.601 7.648 25.431 1.00 94.56 202 TYR A C 1
ATOM 1716 O O . TYR A 1 202 ? -15.993 7.928 26.566 1.00 94.56 202 TYR A O 1
ATOM 1724 N N . SER A 1 203 ? -16.442 7.210 24.489 1.00 91.50 203 SER A N 1
ATOM 1725 C CA . SER A 1 203 ? -17.888 7.059 24.697 1.00 91.50 203 SER A CA 1
ATOM 1726 C C . SER A 1 203 ? -18.220 6.053 25.808 1.00 91.50 203 SER A C 1
ATOM 1728 O O . SER A 1 203 ? -19.005 6.364 26.708 1.00 91.50 203 SER A O 1
ATOM 1730 N N . ILE A 1 204 ? -17.576 4.878 25.810 1.00 91.00 204 ILE A N 1
ATOM 1731 C CA . ILE A 1 204 ? -17.792 3.856 26.848 1.00 91.00 204 ILE A CA 1
ATOM 1732 C C . ILE A 1 204 ? -17.358 4.350 28.225 1.00 91.00 204 ILE A C 1
ATOM 1734 O O . ILE A 1 204 ? -18.048 4.090 29.217 1.00 91.00 204 ILE A O 1
ATOM 1738 N N . PHE A 1 205 ? -16.231 5.057 28.301 1.00 90.38 205 PHE A N 1
ATOM 1739 C CA . PHE A 1 205 ? -15.735 5.595 29.562 1.00 90.38 205 PHE A CA 1
ATOM 1740 C C . PHE A 1 205 ? -16.716 6.610 30.166 1.00 90.38 205 PHE A C 1
ATOM 1742 O O . PHE A 1 205 ? -17.073 6.511 31.344 1.00 90.38 205 PHE A O 1
ATOM 1749 N N . ASN A 1 206 ? -17.233 7.527 29.344 1.00 90.31 206 ASN A N 1
ATOM 1750 C CA . ASN A 1 206 ? -18.235 8.503 29.772 1.00 90.31 206 ASN A CA 1
ATOM 1751 C C . ASN A 1 206 ? -19.546 7.838 30.206 1.00 90.31 206 ASN A C 1
ATOM 1753 O O . ASN A 1 206 ? -20.072 8.164 31.269 1.00 90.31 206 ASN A O 1
ATOM 1757 N N . TYR A 1 207 ? -20.053 6.871 29.437 1.00 90.81 207 TYR A N 1
ATOM 1758 C CA . TYR A 1 207 ? -21.277 6.149 29.791 1.00 90.81 207 TYR A CA 1
ATOM 1759 C C . TYR A 1 207 ? -21.132 5.387 31.117 1.00 90.81 207 TYR A C 1
ATOM 1761 O O . TYR A 1 207 ? -22.008 5.455 31.980 1.00 90.81 207 TYR A O 1
ATOM 1769 N N . SER A 1 208 ? -19.998 4.708 31.311 1.00 86.50 208 SER A N 1
ATOM 1770 C CA . SER A 1 208 ? -19.696 3.975 32.547 1.00 86.50 208 SER A CA 1
ATOM 1771 C C . SER A 1 208 ? -19.618 4.913 33.753 1.00 86.50 208 SER A C 1
ATOM 1773 O O . SER A 1 208 ? -20.154 4.596 34.815 1.00 86.50 208 SER A O 1
ATOM 1775 N N . SER A 1 209 ? -19.017 6.092 33.571 1.00 85.12 209 SER A N 1
ATOM 1776 C CA . SER A 1 209 ? -18.908 7.116 34.614 1.00 85.12 209 SER A CA 1
ATOM 1777 C C . SER A 1 209 ? -20.280 7.669 35.009 1.00 85.12 209 SER A C 1
ATOM 1779 O O . SER A 1 209 ? -20.604 7.730 36.193 1.00 85.12 209 SER A O 1
ATOM 1781 N N . ILE A 1 210 ? -21.131 7.990 34.027 1.00 88.81 210 ILE A N 1
ATOM 1782 C CA . ILE A 1 210 ? -22.504 8.461 34.270 1.00 88.81 210 ILE A CA 1
ATOM 1783 C C . ILE A 1 210 ? -23.321 7.389 35.004 1.00 88.81 210 ILE A C 1
ATOM 1785 O O . ILE A 1 210 ? -23.998 7.687 35.988 1.00 88.81 210 ILE A O 1
ATOM 1789 N N . LYS A 1 211 ? -23.229 6.125 34.573 1.00 90.62 211 LYS A N 1
ATOM 1790 C CA . LYS A 1 211 ? -23.946 5.007 35.202 1.00 90.62 211 LYS A CA 1
ATOM 1791 C C . LYS A 1 211 ? -23.522 4.791 36.659 1.00 90.62 211 LYS A C 1
ATOM 1793 O O . LYS A 1 211 ? -24.379 4.537 37.504 1.00 90.62 211 LYS A O 1
ATOM 1798 N N . LEU A 1 212 ? -22.228 4.914 36.961 1.00 87.62 212 LEU A N 1
ATOM 1799 C CA . LEU A 1 212 ? -21.709 4.823 38.328 1.00 87.62 212 LEU A CA 1
ATOM 1800 C C . LEU A 1 212 ? -22.279 5.938 39.214 1.00 87.62 212 LEU A C 1
ATOM 1802 O O . LEU A 1 212 ? -22.781 5.652 40.298 1.00 87.62 212 LEU A O 1
ATOM 1806 N N . ILE A 1 213 ? -22.259 7.186 38.733 1.00 86.25 213 ILE A N 1
ATOM 1807 C CA . ILE A 1 213 ? -22.801 8.343 39.464 1.00 86.25 213 ILE A CA 1
ATOM 1808 C C . ILE A 1 213 ? -24.287 8.130 39.778 1.00 86.25 213 ILE A C 1
ATOM 1810 O O . ILE A 1 213 ? -24.701 8.284 40.926 1.00 86.25 213 ILE A O 1
ATOM 1814 N N . LEU A 1 214 ? -25.080 7.701 38.792 1.00 90.75 214 LEU A N 1
ATOM 1815 C CA . LEU A 1 214 ? -26.504 7.410 38.987 1.00 90.75 214 LEU A CA 1
ATOM 1816 C C . LEU A 1 214 ? -26.739 6.282 40.004 1.00 90.75 214 LEU A C 1
ATOM 1818 O O . LEU A 1 214 ? -27.649 6.376 40.826 1.00 90.75 214 LEU A O 1
ATOM 1822 N N . SER A 1 215 ? -25.905 5.238 39.990 1.00 91.94 215 SER A N 1
ATOM 1823 C CA . SER A 1 215 ? -25.991 4.140 40.959 1.00 91.94 215 SER A CA 1
ATOM 1824 C C . SER A 1 215 ? -25.701 4.600 42.389 1.00 91.94 215 SER A C 1
ATOM 1826 O O . SER A 1 215 ? -26.364 4.141 43.318 1.00 91.94 215 SER A O 1
ATOM 1828 N N . VAL A 1 216 ? -24.724 5.492 42.575 1.00 90.06 216 VAL A N 1
ATOM 1829 C CA . VAL A 1 216 ? -24.392 6.054 43.893 1.00 90.06 216 VAL A CA 1
ATOM 1830 C C . VAL A 1 216 ? -25.539 6.924 44.398 1.00 90.06 216 VAL A C 1
ATOM 1832 O O . VAL A 1 216 ? -25.982 6.728 45.526 1.00 90.06 216 VAL A O 1
ATOM 1835 N N . LEU A 1 217 ? -26.075 7.810 43.551 1.00 91.94 217 LEU A N 1
ATOM 1836 C CA . LEU A 1 217 ? -27.196 8.687 43.905 1.00 91.94 217 LEU A CA 1
ATOM 1837 C C . LEU A 1 217 ? -28.445 7.896 44.324 1.00 91.94 217 LEU A C 1
ATOM 1839 O O . LEU A 1 217 ? -29.058 8.204 45.347 1.00 91.94 217 LEU A O 1
ATOM 1843 N N . ASN A 1 218 ? -28.788 6.840 43.583 1.00 92.00 218 ASN A N 1
ATOM 1844 C CA . ASN A 1 218 ? -29.933 5.991 43.911 1.00 92.00 218 ASN A CA 1
ATOM 1845 C C . ASN A 1 218 ? -29.743 5.251 45.246 1.00 92.00 218 ASN A C 1
ATOM 1847 O O . ASN A 1 218 ? -30.666 5.163 46.051 1.00 92.00 218 ASN A O 1
ATOM 1851 N N . ASN A 1 219 ? -28.531 4.753 45.514 1.00 91.25 219 ASN A N 1
ATOM 1852 C CA . ASN A 1 219 ? -28.242 4.076 46.776 1.00 91.25 219 ASN A CA 1
ATOM 1853 C C . ASN A 1 219 ? -28.283 5.047 47.963 1.00 91.25 219 ASN A C 1
ATOM 1855 O O . ASN A 1 219 ? -28.819 4.709 49.012 1.00 91.25 219 ASN A O 1
ATOM 1859 N N . THR A 1 220 ? -27.774 6.273 47.792 1.00 92.12 220 THR A N 1
ATOM 1860 C CA . THR A 1 220 ? -27.878 7.297 48.837 1.00 92.12 220 THR A CA 1
ATOM 1861 C C . THR A 1 220 ? -29.328 7.673 49.116 1.00 92.12 220 THR A C 1
ATOM 1863 O O . THR A 1 220 ? -29.698 7.771 50.277 1.00 92.12 220 THR A O 1
ATOM 1866 N N . TYR A 1 221 ? -30.170 7.804 48.086 1.00 92.19 221 TYR A N 1
ATOM 1867 C CA . TYR A 1 221 ? -31.592 8.120 48.250 1.00 92.19 221 TYR A CA 1
ATOM 1868 C C . TYR A 1 221 ? -32.331 7.071 49.097 1.00 92.19 221 TYR A C 1
ATOM 1870 O O . TYR A 1 221 ? -33.060 7.436 50.014 1.00 92.19 221 TYR A O 1
ATOM 1878 N N . ASN A 1 222 ? -32.063 5.783 48.866 1.00 89.81 222 ASN A N 1
ATOM 1879 C CA . ASN A 1 222 ? -32.675 4.685 49.624 1.00 89.81 222 ASN A CA 1
ATOM 1880 C C . ASN A 1 222 ? -32.223 4.593 51.090 1.00 89.81 222 ASN A C 1
ATOM 1882 O O . ASN A 1 222 ? -32.901 3.950 51.877 1.00 89.81 222 ASN A O 1
ATOM 1886 N N . ILE A 1 223 ? -31.083 5.184 51.465 1.00 91.81 223 ILE A N 1
ATOM 1887 C CA . ILE A 1 223 ? -30.625 5.219 52.868 1.00 91.81 223 ILE A CA 1
ATOM 1888 C C . ILE A 1 223 ? -31.376 6.296 53.667 1.00 91.81 223 ILE A C 1
ATOM 1890 O O . ILE A 1 223 ? -31.479 6.196 54.887 1.00 91.81 223 ILE A O 1
ATOM 1894 N N . PHE A 1 224 ? -31.872 7.338 52.995 1.00 86.19 224 PHE A N 1
ATOM 1895 C CA . PHE A 1 224 ? -32.537 8.473 53.639 1.00 86.19 224 PHE A CA 1
ATOM 1896 C C . PHE A 1 224 ? -34.061 8.328 53.769 1.00 86.19 224 PHE A C 1
ATOM 1898 O O . PHE A 1 224 ? -34.674 9.169 54.426 1.00 86.19 224 PHE A O 1
ATOM 1905 N N . ILE A 1 225 ? -34.664 7.303 53.160 1.00 82.88 225 ILE A N 1
ATOM 1906 C CA . ILE A 1 225 ? -36.092 6.957 53.293 1.00 82.88 225 ILE A CA 1
ATOM 1907 C C . ILE A 1 225 ? -36.235 5.812 54.287 1.00 82.88 225 ILE A C 1
ATOM 1909 O O . ILE A 1 225 ? -37.121 5.921 55.163 1.00 82.88 225 ILE A O 1
#

Organism: Methanogenium organophilum (NCBI:txid2199)

pLDDT: mean 79.52, std 18.59, range [38.62, 98.38]

Foldseek 3Di:
DDDDDDDPDDDPDDDDDDDDDPDPCPVVCVVVVVVVCVVVVVLVVLVVVLVVLVVVLVVLVVVLVVLLVVLVVVLVVLVVVLVVLVPDPDDDPVSLVVLLVSLVVLLVSLVVSLVVLVVSVVVSVVSLVVSVVSCVVNCVPPPDDDCPSVPDLVPCPDLVVPVVCPPPPDDDDPPSNVSSVVSVVSNVVSVVSNVVSVVVNVVVVVVVVVVVVVVVVVVVVVVVD

Sequence (225 aa):
MDNESKQEKSTIQLDENLMNNDYFQNDLIKNNSKIVDISQKNYNDYRLSYDYYVHLRNVEHKLLMSRTSVFIFLNSALLGINFSLMREFTFSLKQIIIIFVFSLFGLIISYFFLRILQSGYFWTTFWETKLQNIEENIYTKDNGNQNIFRKHPSYVKDKSEVPEMENIDIEYISGRKTMMQLSYFFIIIWGFLLFLAILLFYSIFNYSSIKLILSVLNNTYNIFI

InterPro domains:
  IPR056918 Octameric membrane protein [PF24838] (50-198)